Protein AF-K7RK56-F1 (afdb_monomer_lite)

Radius of gyration: 28.34 Å; chains: 1; bounding box: 51×66×80 Å

Organism: Acidipropionibacterium acidipropionici (strain ATCC 4875 / DSM 20272 / JCM 6432 / NBRC 12425 / NCIMB 8070 / 4) (NCBI:txid1171373)

Foldseek 3Di:
DPLVVLLPPDPVLVVCCVVVLAPSLLSSLLSQLLVVAPVVPDDPQLSVQLSVVSSVCRSVPNDSVNSNPCNLVSCCVRPVVRHQDPVSVVVVVVVLVVVLVVQWDWDWDDPVPPDIDIDTGHPPVVVVVLVVLLVVLLVVVVVVLVVQLVVLVVCVVVVVDDPVRSVVSVVVSVVVVPDDPVRSSVCSVVVVVVVVVVVVVVVVVVVVVVVPDDDDD

Sequence (217 aa):
MHQASQITADPDVRDAALAGTVSPGKAAAIGRVLRDLPRAEMTPEQNRAAADTLIGQAAGGATTRQIAGSTDKVLEQVAPNLAPTAEGRAAEAERQRRQAIRERHLTFTDTGTGSVRILGQVPQMEGDLLRSVVGACVERGRGDERRELEALKNQRATGDLSAGEYLAARTALQKREHRTTAQRQADSDDEHRGSLLTLDARRKLLKARSAKMPWST

pLDDT: mean 84.15, std 15.71, range [38.97, 96.69]

Secondary structure (DSSP, 8-state):
-TTHHHHTTSHHHHHHHHTTSS-HHHHHHHHHHHHHS-TTTS-HHHHHHHHHHHHHHHHTT--HHHHHT-HHHHHHHH-TTTSPPHHHHHHHHHHHHHHHHHH-EEEEEE-SSS-EEEEEE--HHHHHHHHHHHHHHHHHHHHHHHHHHHHHHHHHHHTSS-HHHHHHHHHHHHHHHT--HHHHHHHTTTHHHHHHHHHHHHHHHHHHHHTT-----

Structure (mmCIF, N/CA/C/O backbone):
data_AF-K7RK56-F1
#
_entry.id   AF-K7RK56-F1
#
loop_
_atom_site.group_PDB
_atom_site.id
_atom_site.type_symbol
_atom_site.label_atom_id
_atom_site.label_alt_id
_atom_site.label_comp_id
_atom_site.label_asym_id
_atom_site.label_entity_id
_atom_site.label_seq_id
_atom_site.pdbx_PDB_ins_code
_atom_site.Cartn_x
_atom_site.Cartn_y
_atom_site.Cartn_z
_atom_site.occupancy
_atom_site.B_iso_or_equiv
_atom_site.auth_seq_id
_atom_site.auth_comp_id
_atom_site.auth_asym_id
_atom_site.auth_atom_id
_atom_site.pdbx_PDB_model_num
ATOM 1 N N . MET A 1 1 ? 12.996 -10.669 17.471 1.00 41.62 1 MET A N 1
ATOM 2 C CA . MET A 1 1 ? 12.154 -11.278 18.528 1.00 41.62 1 MET A CA 1
ATOM 3 C C . MET A 1 1 ? 10.751 -10.658 18.682 1.00 41.62 1 MET A C 1
ATOM 5 O O . MET A 1 1 ? 9.988 -11.146 19.500 1.00 41.62 1 MET A O 1
ATOM 9 N N . HIS A 1 2 ? 10.337 -9.650 17.897 1.00 53.03 2 HIS A N 1
ATOM 10 C CA . HIS A 1 2 ? 9.037 -8.981 18.110 1.00 53.03 2 HIS A CA 1
ATOM 11 C C . HIS A 1 2 ? 7.800 -9.686 17.522 1.00 53.03 2 HIS A C 1
ATOM 13 O O . HIS A 1 2 ? 6.694 -9.352 17.922 1.00 53.03 2 HIS A O 1
ATOM 19 N N . GLN A 1 3 ? 7.943 -10.674 16.627 1.00 45.28 3 GLN A N 1
ATOM 20 C CA . GLN A 1 3 ? 6.775 -11.346 16.033 1.00 45.28 3 GLN A CA 1
ATOM 21 C C . GLN A 1 3 ? 6.146 -12.420 16.931 1.00 45.28 3 GLN A C 1
ATOM 23 O O . GLN A 1 3 ? 4.926 -12.503 16.997 1.00 45.28 3 GLN A O 1
ATOM 28 N N . ALA A 1 4 ? 6.944 -13.190 17.680 1.00 44.84 4 ALA A N 1
ATOM 29 C CA . ALA A 1 4 ? 6.413 -14.234 18.563 1.00 44.84 4 ALA A CA 1
ATOM 30 C C . ALA A 1 4 ? 5.534 -13.651 19.685 1.00 44.84 4 ALA A C 1
ATOM 32 O O . ALA A 1 4 ? 4.463 -14.178 19.953 1.00 44.84 4 ALA A O 1
ATOM 33 N N . SER A 1 5 ? 5.933 -12.508 20.261 1.00 51.94 5 SER A N 1
ATOM 34 C CA . SER A 1 5 ? 5.145 -11.784 21.273 1.00 51.94 5 SER A CA 1
ATOM 35 C C . SER A 1 5 ? 3.877 -11.122 20.714 1.00 51.94 5 SER A C 1
ATOM 37 O O . SER A 1 5 ? 2.974 -10.807 21.483 1.00 51.94 5 SER A O 1
ATOM 39 N N . GLN A 1 6 ? 3.799 -10.877 19.400 1.00 50.84 6 GLN A N 1
ATOM 40 C CA . GLN A 1 6 ? 2.619 -10.276 18.767 1.00 50.84 6 GLN A CA 1
ATOM 41 C C . GLN A 1 6 ? 1.521 -11.304 18.473 1.00 50.84 6 GLN A C 1
ATOM 43 O O . GLN A 1 6 ? 0.355 -10.921 18.430 1.00 50.84 6 GLN A O 1
ATOM 48 N N . ILE A 1 7 ? 1.894 -12.576 18.290 1.00 51.03 7 ILE A N 1
ATOM 49 C CA . ILE A 1 7 ? 0.987 -13.703 18.018 1.00 51.03 7 ILE A CA 1
ATOM 50 C C . ILE A 1 7 ? 0.346 -14.230 19.317 1.00 51.03 7 ILE A C 1
ATOM 52 O O . ILE A 1 7 ? -0.761 -14.752 19.285 1.00 51.03 7 ILE A O 1
ATOM 56 N N . THR A 1 8 ? 1.005 -14.074 20.470 1.00 56.09 8 THR A N 1
ATOM 57 C CA . THR A 1 8 ? 0.619 -14.718 21.742 1.00 56.09 8 THR A CA 1
ATOM 58 C C . THR A 1 8 ? -0.312 -13.917 22.656 1.00 56.09 8 THR A C 1
ATOM 60 O O . THR A 1 8 ? -0.626 -14.398 23.742 1.00 56.09 8 THR A O 1
ATOM 63 N N . ALA A 1 9 ? -0.758 -12.720 22.267 1.00 63.47 9 ALA A N 1
ATOM 64 C CA . ALA A 1 9 ? -1.559 -11.862 23.151 1.00 63.47 9 ALA A CA 1
ATOM 65 C C . ALA A 1 9 ? -3.026 -12.311 23.305 1.00 63.47 9 ALA A C 1
ATOM 67 O O . ALA A 1 9 ? -3.684 -11.893 24.255 1.00 63.47 9 ALA A O 1
ATOM 68 N N . ASP A 1 10 ? -3.531 -13.144 22.393 1.00 79.62 10 ASP A N 1
ATOM 69 C CA . ASP A 1 10 ? -4.917 -13.605 22.390 1.00 79.62 10 ASP A CA 1
ATOM 70 C C . ASP A 1 10 ? -4.962 -15.132 22.165 1.00 79.62 10 ASP A C 1
ATOM 72 O O . ASP A 1 10 ? -4.402 -15.598 21.162 1.00 79.62 10 ASP A O 1
ATOM 76 N N . PRO A 1 11 ? -5.525 -15.925 23.105 1.00 85.06 11 PRO A N 1
ATOM 77 C CA . PRO A 1 11 ? -5.521 -17.387 23.025 1.00 85.06 11 PRO A CA 1
ATOM 78 C C . PRO A 1 11 ? -6.130 -17.924 21.730 1.00 85.06 11 PRO A C 1
ATOM 80 O O . PRO A 1 11 ? -5.526 -18.793 21.106 1.00 85.06 11 PRO A O 1
ATOM 83 N N . ASP A 1 12 ? -7.239 -17.346 21.270 1.00 88.19 12 ASP A N 1
ATOM 84 C CA . ASP A 1 12 ? -7.968 -17.837 20.098 1.00 88.19 12 ASP A CA 1
ATOM 85 C C . ASP A 1 12 ? -7.165 -17.591 18.810 1.00 88.19 12 ASP A C 1
ATOM 87 O O . ASP A 1 12 ? -7.076 -18.443 17.922 1.00 88.19 12 ASP A O 1
ATOM 91 N N . VAL A 1 13 ? -6.474 -16.449 18.733 1.00 89.38 13 VAL A N 1
ATOM 92 C CA . VAL A 1 13 ? -5.590 -16.105 17.605 1.00 89.38 13 VAL A CA 1
ATOM 93 C C . VAL A 1 13 ? -4.350 -16.991 17.576 1.00 89.38 13 VAL A C 1
ATOM 95 O O . VAL A 1 13 ? -3.916 -17.421 16.502 1.00 89.38 13 VAL A O 1
ATOM 98 N N . ARG A 1 14 ? -3.767 -17.269 18.747 1.00 88.38 14 ARG A N 1
ATOM 99 C CA . ARG A 1 14 ? -2.633 -18.187 18.872 1.00 88.38 14 ARG A CA 1
ATOM 100 C C . ARG A 1 14 ? -3.034 -19.583 18.410 1.00 88.38 14 ARG A C 1
ATOM 102 O O . ARG A 1 14 ? -2.312 -20.179 17.614 1.00 88.38 14 ARG A O 1
ATOM 109 N N . ASP A 1 15 ? -4.169 -20.080 18.877 1.00 90.00 15 ASP A N 1
ATOM 110 C CA . ASP A 1 15 ? -4.623 -21.435 18.588 1.00 90.00 15 ASP A CA 1
ATOM 111 C C . ASP A 1 15 ? -4.986 -21.577 17.095 1.00 90.00 15 ASP A C 1
ATOM 113 O O . ASP A 1 15 ? -4.575 -22.543 16.451 1.00 90.00 15 ASP A O 1
ATOM 117 N N . ALA A 1 16 ? -5.604 -20.557 16.485 1.00 89.38 16 ALA A N 1
ATOM 118 C CA . ALA A 1 16 ? -5.844 -20.503 15.039 1.00 89.38 16 ALA A CA 1
ATOM 119 C C . ALA A 1 16 ? -4.550 -20.464 14.200 1.00 89.38 16 ALA A C 1
ATOM 121 O O . ALA A 1 16 ? -4.499 -21.030 13.103 1.00 89.38 16 ALA A O 1
ATOM 122 N N . ALA A 1 17 ? -3.495 -19.808 14.693 1.00 91.12 17 ALA A N 1
ATOM 123 C CA . ALA A 1 17 ? -2.189 -19.808 14.039 1.00 91.12 17 ALA A CA 1
ATOM 124 C C . ALA A 1 17 ? -1.488 -21.172 14.158 1.00 91.12 17 ALA A C 1
ATOM 126 O O . ALA A 1 17 ? -0.924 -21.658 13.178 1.00 91.12 17 ALA A O 1
ATOM 127 N N . LEU A 1 18 ? -1.551 -21.808 15.335 1.00 91.31 18 LEU A N 1
ATOM 128 C CA . LEU A 1 18 ? -0.997 -23.147 15.576 1.00 91.31 18 LEU A CA 1
ATOM 129 C C . LEU A 1 18 ? -1.712 -24.226 14.755 1.00 91.31 18 LEU A C 1
ATOM 131 O O . LEU A 1 18 ? -1.064 -25.145 14.262 1.00 91.31 18 LEU A O 1
ATOM 135 N N . ALA A 1 19 ? -3.022 -24.084 14.555 1.00 90.94 19 ALA A N 1
ATOM 136 C CA . ALA A 1 19 ? -3.816 -24.958 13.696 1.00 90.94 19 ALA A CA 1
ATOM 137 C C . ALA A 1 19 ? -3.555 -24.749 12.189 1.00 90.94 19 ALA A C 1
ATOM 139 O O . ALA A 1 19 ? -4.064 -25.506 11.366 1.00 90.94 19 ALA A O 1
ATOM 140 N N . GLY A 1 20 ? -2.788 -23.722 11.800 1.00 90.75 20 GLY A N 1
ATOM 141 C CA . GLY A 1 20 ? -2.518 -23.391 10.398 1.00 90.75 20 GLY A CA 1
ATOM 142 C C . GLY A 1 20 ? -3.675 -22.693 9.672 1.00 90.75 20 GLY A C 1
ATOM 143 O O . GLY A 1 20 ? -3.542 -22.364 8.494 1.00 90.75 20 GLY A O 1
ATOM 144 N N . THR A 1 21 ? -4.781 -22.407 10.364 1.00 91.25 21 THR A N 1
ATOM 145 C CA . THR A 1 21 ? -5.944 -21.679 9.829 1.00 91.25 21 THR A CA 1
ATOM 146 C C . THR A 1 21 ? -5.582 -20.243 9.443 1.00 91.25 21 THR A C 1
ATOM 148 O O . THR A 1 21 ? -6.109 -19.689 8.477 1.00 91.25 21 THR A O 1
ATOM 151 N N . VAL A 1 22 ? -4.657 -19.628 10.184 1.00 92.69 22 VAL A N 1
ATOM 152 C CA . VAL A 1 22 ? -4.194 -18.256 9.961 1.00 92.69 22 VAL A CA 1
ATOM 153 C C . VAL A 1 22 ? -2.671 -18.233 9.853 1.00 92.69 22 VAL A C 1
ATOM 155 O O . VAL A 1 22 ? -1.965 -18.773 10.698 1.00 92.69 22 VAL A O 1
ATOM 158 N N . SER A 1 23 ? -2.132 -17.572 8.823 1.00 92.44 23 SER A N 1
ATOM 159 C CA . SER A 1 23 ? -0.677 -17.450 8.677 1.00 92.44 23 SER A CA 1
ATOM 160 C C . SER A 1 23 ? -0.068 -16.555 9.771 1.00 92.44 23 SER A C 1
ATOM 162 O O . SER A 1 23 ? -0.726 -15.613 10.223 1.00 92.44 23 SER A O 1
ATOM 164 N N . PRO A 1 24 ? 1.212 -16.743 10.150 1.00 90.31 24 PRO A N 1
ATOM 165 C CA . PRO A 1 24 ? 1.845 -15.956 11.215 1.00 90.31 24 PRO A CA 1
ATOM 166 C C . PRO A 1 24 ? 1.757 -14.435 11.011 1.00 90.31 24 PRO A C 1
ATOM 168 O O . PRO A 1 24 ? 1.506 -13.683 11.952 1.00 90.31 24 PRO A O 1
ATOM 171 N N . GLY A 1 25 ? 1.902 -13.969 9.765 1.00 90.06 25 GLY A N 1
ATOM 172 C CA . GLY A 1 25 ? 1.782 -12.547 9.432 1.00 90.06 25 GLY A CA 1
ATOM 173 C C . GLY A 1 25 ? 0.365 -11.998 9.619 1.00 90.06 25 GLY A C 1
ATOM 174 O O . GLY A 1 25 ? 0.206 -10.859 10.055 1.00 90.06 25 GLY A O 1
ATOM 175 N N . LYS A 1 26 ? -0.666 -12.801 9.327 1.00 93.81 26 LYS A N 1
ATOM 176 C CA . LYS A 1 26 ? -2.063 -12.429 9.579 1.00 93.81 26 LYS A CA 1
ATOM 177 C C . LYS A 1 26 ? -2.364 -12.447 11.077 1.00 93.81 26 LYS A C 1
ATOM 179 O O . LYS A 1 26 ? -2.930 -11.479 11.568 1.00 93.81 26 LYS A O 1
ATOM 184 N N . ALA A 1 27 ? -1.903 -13.460 11.811 1.00 92.62 27 ALA A N 1
ATOM 185 C CA . ALA A 1 27 ? -2.067 -13.546 13.264 1.00 92.62 27 ALA A CA 1
ATOM 186 C C . ALA A 1 27 ? -1.456 -12.333 13.991 1.00 92.62 27 ALA A C 1
ATOM 188 O O . ALA A 1 27 ? -2.098 -11.735 14.852 1.00 92.62 27 ALA A O 1
ATOM 189 N N . ALA A 1 28 ? -0.262 -11.888 13.584 1.00 91.00 28 ALA A N 1
ATOM 190 C CA . ALA A 1 28 ? 0.353 -10.676 14.128 1.00 91.00 28 ALA A CA 1
ATOM 191 C C . ALA A 1 28 ? -0.466 -9.399 13.838 1.00 91.00 28 ALA A C 1
ATOM 193 O O . ALA A 1 28 ? -0.549 -8.513 14.692 1.00 91.00 28 ALA A O 1
ATOM 194 N N . ALA A 1 29 ? -1.090 -9.298 12.656 1.00 92.69 29 ALA A N 1
ATOM 195 C CA . ALA A 1 29 ? -1.976 -8.180 12.326 1.00 92.69 29 ALA A CA 1
ATOM 196 C C . ALA A 1 29 ? -3.275 -8.206 13.135 1.00 92.69 29 ALA A C 1
ATOM 198 O O . ALA A 1 29 ? -3.665 -7.162 13.653 1.00 92.69 29 ALA A O 1
ATOM 199 N N . ILE A 1 30 ? -3.889 -9.380 13.313 1.00 94.38 30 ILE A N 1
ATOM 200 C CA . ILE A 1 30 ? -5.051 -9.555 14.197 1.00 94.38 30 ILE A CA 1
ATOM 201 C C . ILE A 1 30 ? -4.690 -9.103 15.614 1.00 94.38 30 ILE A C 1
ATOM 203 O O . ILE A 1 30 ? -5.368 -8.253 16.181 1.00 94.38 30 ILE A O 1
ATOM 207 N N . GLY A 1 31 ? -3.575 -9.598 16.161 1.00 91.50 31 GLY A N 1
ATOM 208 C CA . GLY A 1 31 ? -3.116 -9.229 17.499 1.00 91.50 31 GLY A CA 1
ATOM 209 C C . GLY A 1 31 ? -2.868 -7.726 17.664 1.00 91.50 31 GLY A C 1
ATOM 210 O O . GLY A 1 31 ? -3.030 -7.199 18.760 1.00 91.50 31 GLY A O 1
ATOM 211 N N . ARG A 1 32 ? -2.492 -7.011 16.594 1.00 90.94 32 ARG A N 1
ATOM 212 C CA . ARG A 1 32 ? -2.394 -5.545 16.611 1.00 90.94 32 ARG A CA 1
ATOM 213 C C . ARG A 1 32 ? -3.764 -4.886 16.711 1.00 90.94 32 ARG A C 1
ATOM 215 O O . ARG A 1 32 ? -3.957 -4.110 17.635 1.00 90.94 32 ARG A O 1
ATOM 222 N N . VAL A 1 33 ? -4.698 -5.239 15.829 1.00 93.38 33 VAL A N 1
ATOM 223 C CA . VAL A 1 33 ? -6.067 -4.691 15.850 1.00 93.38 33 VAL A CA 1
ATOM 224 C C . VAL A 1 33 ? -6.710 -4.910 17.211 1.00 93.38 33 VAL A C 1
ATOM 226 O O . VAL A 1 33 ? -7.250 -3.989 17.805 1.00 93.38 33 VAL A O 1
ATOM 229 N N . LEU A 1 34 ? -6.573 -6.121 17.745 1.00 92.56 34 LEU A N 1
ATOM 230 C CA . LEU A 1 34 ? -7.108 -6.496 19.043 1.00 92.56 34 LEU A CA 1
ATOM 231 C C . LEU A 1 34 ? -6.578 -5.647 20.209 1.00 92.56 34 LEU A C 1
ATOM 233 O O . LEU A 1 34 ? -7.303 -5.483 21.186 1.00 92.56 34 LEU A O 1
ATOM 237 N N . ARG A 1 35 ? -5.349 -5.117 20.129 1.00 90.00 35 ARG A N 1
ATOM 238 C CA . ARG A 1 35 ? -4.796 -4.181 21.127 1.00 90.00 35 ARG A CA 1
ATOM 239 C C . ARG A 1 35 ? -5.307 -2.752 20.957 1.00 90.00 35 ARG A C 1
ATOM 241 O O . ARG A 1 35 ? -5.329 -2.022 21.940 1.00 90.00 35 ARG A O 1
ATOM 248 N N . ASP A 1 36 ? -5.691 -2.379 19.741 1.00 90.19 36 ASP A N 1
ATOM 249 C CA . ASP A 1 36 ? -6.198 -1.043 19.417 1.00 90.19 36 ASP A CA 1
ATOM 250 C C . ASP A 1 36 ? -7.705 -0.909 19.738 1.00 90.19 36 ASP A C 1
ATOM 252 O O . ASP A 1 36 ? -8.237 0.198 19.760 1.00 90.19 36 ASP A O 1
ATOM 256 N N . LEU A 1 37 ? -8.401 -2.023 20.011 1.00 92.25 37 LEU A N 1
ATOM 257 C CA . LEU A 1 37 ? -9.796 -2.020 20.459 1.00 92.25 37 LEU A CA 1
ATOM 258 C C . LEU A 1 37 ? -9.930 -1.501 21.907 1.00 92.25 37 LEU A C 1
ATOM 260 O O . LEU A 1 37 ? -9.085 -1.823 22.750 1.00 92.25 37 LEU A O 1
ATOM 264 N N . PRO A 1 38 ? -11.027 -0.795 22.249 1.00 92.88 38 PRO A N 1
ATOM 265 C CA . PRO A 1 38 ? -11.334 -0.344 23.608 1.00 92.88 38 PRO A CA 1
ATOM 266 C C . PRO A 1 38 ? -11.793 -1.515 24.500 1.00 92.88 38 PRO A C 1
ATOM 268 O O . PRO A 1 38 ? -12.913 -1.544 25.005 1.00 92.88 38 PRO A O 1
ATOM 271 N N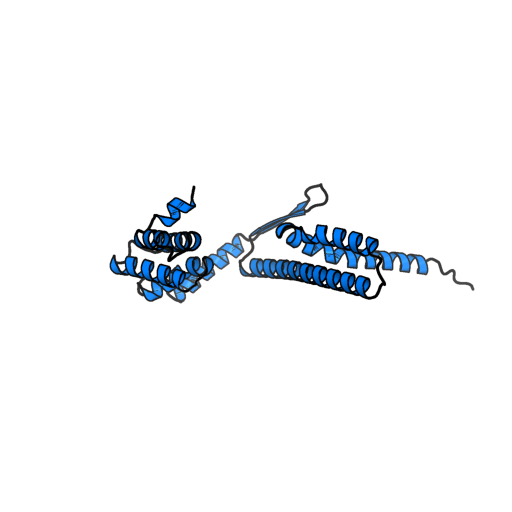 . ARG A 1 39 ? -10.918 -2.510 24.713 1.00 88.31 39 ARG A N 1
ATOM 272 C CA . ARG A 1 39 ? -11.232 -3.777 25.406 1.00 88.31 39 ARG A CA 1
ATOM 273 C C . ARG A 1 39 ? -11.829 -3.592 26.804 1.00 88.31 39 ARG A C 1
ATOM 275 O O . ARG A 1 39 ? -12.579 -4.454 27.246 1.00 88.31 39 ARG A O 1
ATOM 282 N N . ALA A 1 40 ? -11.481 -2.500 27.488 1.00 89.25 40 ALA A N 1
ATOM 283 C CA . ALA A 1 40 ? -11.985 -2.170 28.822 1.00 89.25 40 ALA A CA 1
ATOM 284 C C . ALA A 1 40 ? -13.462 -1.734 28.826 1.00 89.25 40 ALA A C 1
ATOM 286 O O . ALA A 1 40 ? -14.134 -1.874 29.842 1.00 89.25 40 ALA A O 1
ATOM 287 N N . GLU A 1 41 ? -13.962 -1.222 27.701 1.00 93.25 41 GLU A N 1
ATOM 288 C CA . GLU A 1 41 ? -15.350 -0.774 27.528 1.00 93.25 41 GLU A CA 1
ATOM 289 C C . GLU A 1 41 ? -16.221 -1.852 26.859 1.00 93.25 41 GLU A C 1
ATOM 291 O O . GLU A 1 41 ? -17.445 -1.735 26.811 1.00 93.25 41 GLU A O 1
ATOM 296 N N . MET A 1 42 ? -15.597 -2.922 26.357 1.00 94.88 42 MET A N 1
ATOM 297 C CA . MET A 1 42 ? -16.249 -4.058 25.712 1.00 94.88 42 MET A CA 1
ATOM 298 C C . MET A 1 42 ? -16.577 -5.166 26.718 1.00 94.88 42 MET A C 1
ATOM 300 O O . MET A 1 42 ? -15.785 -5.494 27.602 1.00 94.88 42 MET A O 1
ATOM 304 N N . THR A 1 43 ? -17.720 -5.824 26.528 1.00 95.38 43 THR A N 1
ATOM 305 C CA . THR A 1 43 ? -18.055 -7.048 27.275 1.00 95.38 43 THR A CA 1
ATOM 306 C C . THR A 1 43 ? -17.139 -8.220 26.875 1.00 95.38 43 THR A C 1
ATOM 308 O O . THR A 1 43 ? -16.584 -8.232 25.767 1.00 95.38 43 THR A O 1
ATOM 311 N N . PRO A 1 44 ? -16.973 -9.246 27.732 1.00 92.69 44 PRO A N 1
ATOM 312 C CA . PRO A 1 44 ? -16.210 -10.450 27.387 1.00 92.69 44 PRO A CA 1
ATOM 313 C C . PRO A 1 44 ? -16.690 -11.142 26.102 1.00 92.69 44 PRO A C 1
ATOM 315 O O . PRO A 1 44 ? -15.878 -11.681 25.351 1.00 92.69 44 PRO A O 1
ATOM 318 N N . GLU A 1 45 ? -17.995 -11.119 25.836 1.00 94.06 45 GLU A N 1
ATOM 319 C CA . GLU A 1 45 ? -18.621 -11.674 24.634 1.00 94.06 45 GLU A CA 1
ATOM 320 C C . GLU A 1 45 ? -18.238 -10.871 23.387 1.00 94.06 45 GLU A C 1
ATOM 322 O O . GLU A 1 45 ? -17.884 -11.454 22.365 1.00 94.06 45 GLU A O 1
ATOM 327 N N . GLN A 1 46 ? -18.233 -9.538 23.476 1.00 95.44 46 GLN A N 1
ATOM 328 C CA . GLN A 1 46 ? -17.812 -8.664 22.376 1.00 95.44 46 GLN A CA 1
ATOM 329 C C . GLN A 1 46 ? -16.322 -8.807 22.067 1.00 95.44 46 GLN A C 1
ATOM 331 O O . GLN A 1 46 ? -15.933 -8.797 20.900 1.00 95.44 46 GLN A O 1
ATOM 336 N N . ASN A 1 47 ? -15.488 -8.973 23.097 1.00 92.88 47 ASN A N 1
ATOM 337 C CA . ASN A 1 47 ? -14.055 -9.213 22.929 1.00 92.88 47 ASN A CA 1
ATOM 338 C C . ASN A 1 47 ? -13.786 -10.530 22.179 1.00 92.88 47 ASN A C 1
ATOM 340 O O . ASN A 1 47 ? -12.985 -10.539 21.244 1.00 92.88 47 ASN A O 1
ATOM 344 N N . ARG A 1 48 ? -14.496 -11.613 22.530 1.00 93.06 48 ARG A N 1
ATOM 345 C CA . ARG A 1 48 ? -14.429 -12.894 21.801 1.00 93.06 48 ARG A CA 1
ATOM 346 C C . ARG A 1 48 ? -14.946 -12.762 20.367 1.00 93.06 48 ARG A C 1
ATOM 348 O O . ARG A 1 48 ? -14.239 -13.112 19.428 1.00 93.06 48 ARG A O 1
ATOM 355 N N . ALA A 1 49 ? -16.111 -12.142 20.175 1.00 95.06 49 ALA A N 1
ATOM 356 C CA . ALA A 1 49 ? -16.682 -11.927 18.844 1.00 95.06 49 ALA A CA 1
ATOM 357 C C . ALA 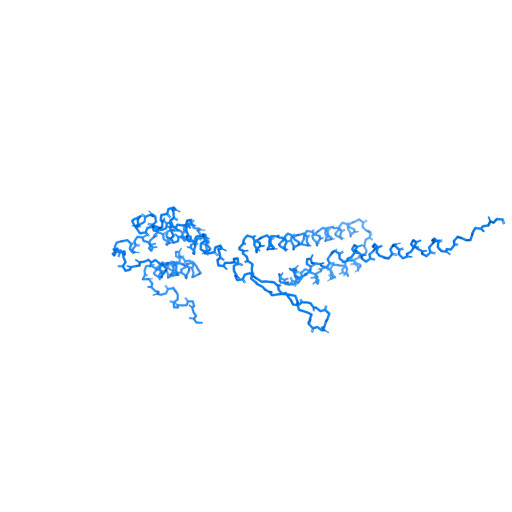A 1 49 ? -15.767 -11.093 17.924 1.00 95.06 49 ALA A C 1
ATOM 359 O O . ALA A 1 49 ? -15.721 -11.328 16.712 1.00 95.06 49 ALA A O 1
ATOM 360 N N . ALA A 1 50 ? -15.019 -10.131 18.476 1.00 95.31 50 ALA A N 1
ATOM 361 C CA . ALA A 1 50 ? -14.027 -9.361 17.730 1.00 95.31 50 ALA A CA 1
ATOM 362 C C . ALA A 1 50 ? -12.871 -10.242 17.229 1.00 95.31 50 ALA A C 1
ATOM 364 O O . ALA A 1 50 ? -12.488 -10.144 16.060 1.00 95.31 50 ALA A O 1
ATOM 365 N N . ALA A 1 51 ? -12.335 -11.113 18.093 1.00 94.38 51 ALA A N 1
ATOM 366 C CA . ALA A 1 51 ? -11.288 -12.065 17.728 1.00 94.38 51 ALA A CA 1
ATOM 367 C C . ALA A 1 51 ? -11.779 -13.041 16.648 1.00 94.38 51 ALA A C 1
ATOM 369 O O . ALA A 1 51 ? -11.136 -13.158 15.601 1.00 94.38 51 ALA A O 1
ATOM 370 N N . ASP A 1 52 ? -12.961 -13.633 16.833 1.00 95.44 52 ASP A N 1
ATOM 371 C CA . ASP A 1 52 ? -13.582 -14.547 15.867 1.00 95.44 52 ASP A CA 1
ATOM 372 C C . ASP A 1 52 ? -13.798 -13.885 14.502 1.00 95.44 52 ASP A C 1
ATOM 374 O O . ASP A 1 52 ? -13.470 -14.457 13.460 1.00 95.44 52 ASP A O 1
ATOM 378 N N . THR A 1 53 ? -14.287 -12.641 14.491 1.00 96.69 53 THR A N 1
ATOM 379 C CA . THR A 1 53 ? -14.497 -11.874 13.254 1.00 96.69 53 THR A CA 1
ATOM 380 C C . THR A 1 53 ? -13.183 -11.673 12.497 1.00 96.69 53 THR A C 1
ATOM 382 O O . THR A 1 53 ? -13.122 -11.866 11.281 1.00 96.69 53 THR A O 1
ATOM 385 N N . LEU A 1 54 ? -12.106 -11.318 13.200 1.00 95.81 54 LEU A N 1
ATOM 386 C CA . LEU A 1 54 ? -10.788 -11.096 12.604 1.00 95.81 54 LEU A CA 1
ATOM 387 C C . LEU A 1 54 ? -10.139 -12.396 12.104 1.00 95.81 54 LEU A C 1
ATOM 389 O O . LEU A 1 54 ? -9.538 -12.409 11.025 1.00 95.81 54 LEU A O 1
ATOM 393 N N . ILE A 1 55 ? -10.285 -13.493 12.851 1.00 95.56 55 ILE A N 1
ATOM 394 C CA . ILE A 1 55 ? -9.836 -14.830 12.439 1.00 95.56 55 ILE A CA 1
ATOM 395 C C . ILE A 1 55 ? -10.608 -15.275 11.191 1.00 95.56 55 ILE A C 1
ATOM 397 O O . ILE A 1 55 ? -9.994 -15.712 10.215 1.00 95.56 55 ILE A O 1
ATOM 401 N N . GLY A 1 56 ? -11.929 -15.082 11.172 1.00 96.06 56 GLY A N 1
ATOM 402 C CA . GLY A 1 56 ? -12.787 -15.374 10.025 1.00 96.06 56 GLY A CA 1
ATOM 403 C C . GLY A 1 56 ? -12.390 -14.585 8.776 1.00 96.06 56 GLY A C 1
ATOM 404 O O . GLY A 1 56 ? -12.248 -15.164 7.699 1.00 96.06 56 GLY A O 1
ATOM 405 N N . GLN A 1 57 ? -12.109 -13.283 8.909 1.00 95.69 57 GLN A N 1
ATOM 406 C CA . GLN A 1 57 ? -11.580 -12.462 7.810 1.00 95.69 57 GLN A CA 1
ATOM 407 C C . GLN A 1 57 ? -10.244 -13.008 7.287 1.00 95.69 57 GLN A C 1
ATOM 409 O O . GLN A 1 57 ? -10.033 -13.108 6.074 1.00 95.69 57 GLN A O 1
ATOM 414 N N . ALA A 1 58 ? -9.336 -13.378 8.190 1.00 95.00 58 ALA A N 1
ATOM 415 C CA . ALA A 1 58 ? -8.029 -13.905 7.828 1.00 95.00 58 ALA A CA 1
ATOM 416 C C . ALA A 1 58 ? -8.117 -15.246 7.084 1.00 95.00 58 ALA A C 1
ATOM 418 O O . ALA A 1 58 ? -7.433 -15.409 6.064 1.00 95.00 58 ALA A O 1
ATOM 419 N N . ALA A 1 59 ? -8.968 -16.160 7.558 1.00 94.50 59 ALA A N 1
ATOM 420 C CA . ALA A 1 59 ? -9.259 -17.441 6.919 1.00 94.50 59 ALA A CA 1
ATOM 421 C C . ALA A 1 59 ? -9.951 -17.252 5.556 1.00 94.50 59 ALA A C 1
ATOM 423 O O . ALA A 1 59 ? -9.594 -17.911 4.584 1.00 94.50 59 ALA A O 1
ATOM 424 N N . GLY A 1 60 ? -10.851 -16.270 5.448 1.00 93.62 60 GLY A N 1
ATOM 425 C CA . GLY A 1 60 ? -11.563 -15.898 4.219 1.00 93.62 60 GLY A CA 1
ATOM 426 C C . GLY A 1 60 ? -10.720 -15.184 3.155 1.00 93.62 60 GLY A C 1
ATOM 427 O O . GLY A 1 60 ? -11.261 -14.707 2.161 1.00 93.62 60 GLY A O 1
ATOM 428 N N . GLY A 1 61 ? -9.400 -15.086 3.339 1.00 93.62 61 GLY A N 1
ATOM 429 C CA . GLY A 1 61 ? -8.487 -14.549 2.328 1.00 93.62 61 GLY A CA 1
ATOM 430 C C . GLY A 1 61 ? -8.138 -13.068 2.479 1.00 93.62 61 GLY A C 1
ATOM 431 O O . GLY A 1 61 ? -7.371 -12.558 1.661 1.00 93.62 61 GLY A O 1
ATOM 432 N N . ALA A 1 62 ? -8.596 -12.385 3.535 1.00 94.88 62 ALA A N 1
ATOM 433 C CA . ALA A 1 62 ? -8.192 -11.003 3.782 1.00 94.88 62 ALA A CA 1
ATOM 434 C C . ALA A 1 62 ? -6.663 -10.887 3.898 1.00 94.88 62 ALA A C 1
ATOM 436 O O . ALA A 1 62 ? -5.984 -11.703 4.533 1.00 94.88 62 ALA A O 1
ATOM 437 N N . THR A 1 63 ? -6.111 -9.854 3.271 1.00 94.94 63 THR A N 1
ATOM 438 C CA . THR A 1 63 ? -4.690 -9.517 3.359 1.00 94.94 63 THR A CA 1
ATOM 439 C C . THR A 1 63 ? -4.360 -8.928 4.730 1.00 94.94 63 THR A C 1
ATOM 441 O O . THR A 1 63 ? -5.206 -8.324 5.387 1.00 94.94 63 THR A O 1
ATOM 444 N N . THR A 1 64 ? -3.094 -9.007 5.139 1.00 93.19 64 THR A N 1
ATOM 445 C CA . THR A 1 64 ? -2.593 -8.386 6.378 1.00 93.19 64 THR A CA 1
ATOM 446 C C . THR A 1 64 ? -2.949 -6.899 6.479 1.00 93.19 64 THR A C 1
ATOM 448 O O . THR A 1 64 ? -3.254 -6.409 7.561 1.00 93.19 64 THR A O 1
ATOM 451 N N . ARG A 1 65 ? -2.955 -6.178 5.347 1.00 91.31 65 ARG A N 1
ATOM 452 C CA . ARG A 1 65 ? -3.325 -4.757 5.285 1.00 91.31 65 ARG A CA 1
ATOM 453 C C . ARG A 1 65 ? -4.814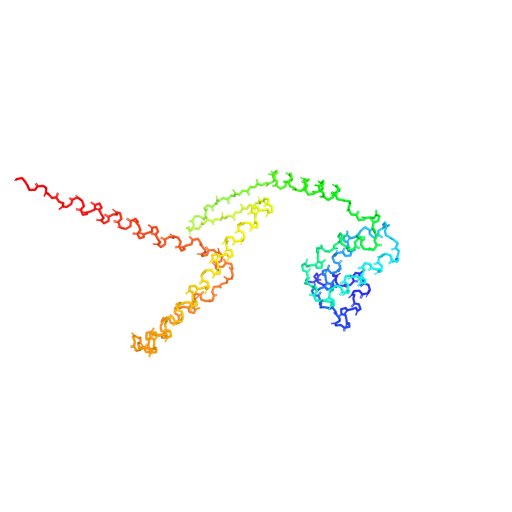 -4.528 5.530 1.00 91.31 65 ARG A C 1
ATOM 455 O O . ARG A 1 65 ? -5.164 -3.577 6.216 1.00 91.31 65 ARG A O 1
ATOM 462 N N . GLN A 1 66 ? -5.671 -5.381 4.970 1.00 94.06 66 GLN A N 1
ATOM 463 C CA . GLN A 1 66 ? -7.117 -5.306 5.189 1.00 94.06 66 GLN A CA 1
ATOM 464 C C . GLN A 1 66 ? -7.469 -5.609 6.645 1.00 94.06 66 GLN A C 1
ATOM 466 O O . GLN A 1 66 ? -8.279 -4.891 7.217 1.00 94.06 66 GLN A O 1
ATOM 471 N N . ILE A 1 67 ? -6.813 -6.607 7.247 1.00 95.75 67 ILE A N 1
ATOM 472 C CA . ILE A 1 67 ? -6.962 -6.924 8.674 1.00 95.75 67 ILE A CA 1
ATOM 473 C C . ILE A 1 67 ? -6.523 -5.726 9.518 1.00 95.75 67 ILE A C 1
ATOM 475 O O . ILE A 1 67 ? -7.290 -5.240 10.330 1.00 95.75 67 ILE A O 1
ATOM 479 N N . ALA A 1 68 ? -5.325 -5.182 9.288 1.00 92.25 68 ALA A N 1
ATOM 480 C CA . ALA A 1 68 ? -4.805 -4.067 10.084 1.00 92.25 68 ALA A CA 1
ATOM 481 C C . ALA A 1 68 ? -5.669 -2.788 10.036 1.00 92.25 68 ALA A C 1
ATOM 483 O O . ALA A 1 68 ? -5.526 -1.938 10.906 1.00 92.25 68 ALA A O 1
ATOM 484 N N . GLY A 1 69 ? -6.526 -2.634 9.021 1.00 91.88 69 GLY A N 1
ATOM 485 C CA . GLY A 1 69 ? -7.440 -1.500 8.872 1.00 91.88 69 GLY A CA 1
ATOM 486 C C . GLY A 1 69 ? -8.900 -1.813 9.210 1.00 91.88 69 GLY A C 1
ATOM 487 O O . GLY A 1 69 ? -9.770 -1.035 8.824 1.00 91.88 69 GLY A O 1
ATOM 488 N N . SER A 1 70 ? -9.204 -2.951 9.843 1.00 94.12 70 SER A N 1
ATOM 489 C CA . SER A 1 70 ? -10.589 -3.380 10.080 1.00 94.12 70 SER A CA 1
ATOM 490 C C . SER A 1 70 ? -11.171 -2.970 11.436 1.00 94.12 70 SER A C 1
ATOM 492 O O . SER A 1 70 ? -12.345 -3.250 11.658 1.00 94.12 70 SER A O 1
ATOM 494 N N . THR A 1 71 ? -10.419 -2.281 12.306 1.00 93.94 71 THR A N 1
ATOM 495 C CA . THR A 1 71 ? -10.828 -1.920 13.681 1.00 93.94 71 THR A CA 1
ATOM 496 C C . THR A 1 71 ? -12.241 -1.334 13.753 1.00 93.94 71 THR A C 1
ATOM 498 O O . THR A 1 71 ? -13.099 -1.904 14.423 1.00 93.94 71 THR A O 1
ATOM 501 N N . ASP A 1 72 ? -12.515 -0.263 13.003 1.00 93.06 72 ASP A N 1
ATOM 502 C CA . ASP A 1 72 ? -13.830 0.392 12.990 1.00 93.06 72 ASP A CA 1
ATOM 503 C C . ASP A 1 72 ? -14.939 -0.556 12.526 1.00 93.06 72 ASP A C 1
ATOM 505 O O . ASP A 1 72 ? -15.995 -0.611 13.141 1.00 93.06 72 ASP A O 1
ATOM 509 N N . LYS A 1 73 ? -14.691 -1.347 11.474 1.00 93.00 73 LYS A N 1
ATOM 510 C CA . LYS A 1 73 ? -15.675 -2.307 10.943 1.00 93.00 73 LYS A CA 1
ATOM 511 C C . LYS A 1 73 ? -15.981 -3.421 11.938 1.00 93.00 73 LYS A C 1
ATOM 513 O O . LYS A 1 73 ? -17.118 -3.868 12.033 1.00 93.00 73 LYS A O 1
ATOM 518 N N . VAL A 1 74 ? -14.964 -3.885 12.663 1.00 95.56 74 VAL A N 1
ATOM 519 C CA . VAL A 1 74 ? -15.140 -4.881 13.722 1.00 95.56 74 VAL A CA 1
ATOM 520 C C . VAL A 1 74 ? -15.983 -4.286 14.844 1.00 95.56 74 VAL A C 1
ATOM 522 O O . VAL A 1 74 ? -16.944 -4.926 15.256 1.00 95.56 74 VAL A O 1
ATOM 525 N N . LEU A 1 75 ? -15.700 -3.053 15.281 1.00 95.25 75 LEU A N 1
ATOM 526 C CA . LEU A 1 75 ? -16.520 -2.360 16.279 1.00 95.25 75 LEU A CA 1
ATOM 527 C C . LEU A 1 75 ? -17.959 -2.150 15.803 1.00 95.25 75 LEU A C 1
ATOM 529 O O . LEU A 1 75 ? -18.879 -2.467 16.546 1.00 95.25 75 LEU A O 1
ATOM 533 N N . GLU A 1 76 ? -18.172 -1.704 14.564 1.00 94.88 76 GLU A N 1
ATOM 534 C CA . GLU A 1 76 ? -19.510 -1.563 13.967 1.00 94.88 76 GLU A CA 1
ATOM 535 C C . GLU A 1 76 ? -20.305 -2.881 14.029 1.00 94.88 76 GLU A C 1
ATOM 537 O O . GLU A 1 76 ? -21.516 -2.858 14.242 1.00 94.88 76 GLU A O 1
ATOM 542 N N . GLN A 1 77 ? -19.633 -4.029 13.887 1.00 95.94 77 GLN A N 1
ATOM 543 C CA . GLN A 1 77 ? -20.264 -5.348 13.912 1.00 95.94 77 GLN A CA 1
ATOM 544 C C . GLN A 1 77 ? -20.513 -5.887 15.331 1.00 95.94 77 GLN A C 1
ATOM 546 O O . GLN A 1 77 ? -21.572 -6.460 15.583 1.00 95.94 77 GLN A O 1
ATOM 551 N N . VAL A 1 78 ? -19.543 -5.764 16.244 1.00 96.56 78 VAL A N 1
ATOM 552 C CA . VAL A 1 78 ? -19.580 -6.456 17.551 1.00 96.56 78 VAL A CA 1
ATOM 553 C C . VAL A 1 78 ? -19.947 -5.533 18.712 1.00 96.56 78 VAL A C 1
ATOM 555 O O . VAL A 1 78 ? -20.518 -5.978 19.704 1.00 96.56 78 VAL A O 1
ATOM 558 N N . ALA A 1 79 ? -19.644 -4.243 18.605 1.00 95.31 79 ALA A N 1
ATOM 559 C CA . ALA A 1 79 ? -19.878 -3.243 19.641 1.00 95.31 79 ALA A CA 1
ATOM 560 C C . ALA A 1 79 ? -20.302 -1.904 19.009 1.00 95.31 79 ALA A C 1
ATOM 562 O O . ALA A 1 79 ? -19.572 -0.916 19.107 1.00 95.31 79 ALA A O 1
ATOM 563 N N . PRO A 1 80 ? -21.476 -1.846 18.347 1.00 93.25 80 PRO A N 1
ATOM 564 C CA . PRO A 1 80 ? -21.888 -0.684 17.556 1.00 93.25 80 PRO A CA 1
ATOM 565 C C . PRO A 1 80 ? -22.023 0.599 18.385 1.00 93.25 80 PRO A C 1
ATOM 567 O O . PRO A 1 80 ? -21.869 1.694 17.858 1.00 93.25 80 PRO A O 1
ATOM 570 N N . ASN A 1 81 ? -22.269 0.478 19.691 1.00 93.31 81 ASN A N 1
ATOM 571 C CA . ASN A 1 81 ? -22.300 1.595 20.633 1.00 93.31 81 ASN A CA 1
ATOM 572 C C . ASN A 1 81 ? -20.913 2.206 20.911 1.00 93.31 81 ASN A C 1
ATOM 574 O O . ASN A 1 81 ? -20.845 3.346 21.357 1.00 93.31 81 ASN A O 1
ATOM 578 N N . LEU A 1 82 ? -19.832 1.459 20.665 1.00 93.25 82 LEU A N 1
ATOM 579 C CA . LEU A 1 82 ? -18.440 1.909 20.798 1.00 93.25 82 LEU A CA 1
ATOM 580 C C . LEU A 1 82 ? -17.808 2.256 19.443 1.00 93.25 82 LEU A C 1
ATOM 582 O O . LEU A 1 82 ? -16.684 2.754 19.388 1.00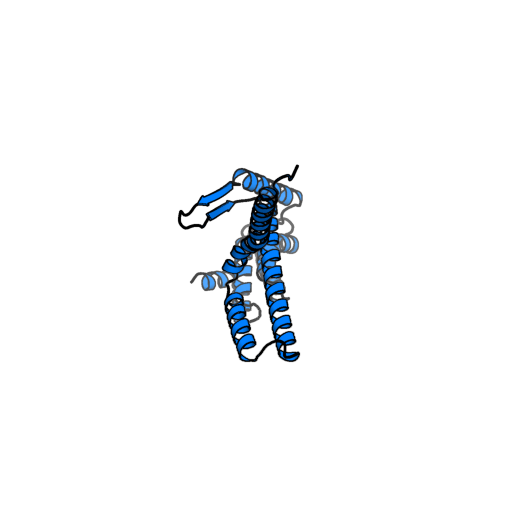 93.25 82 LEU A O 1
ATOM 586 N N . ALA A 1 83 ? -18.503 1.970 18.340 1.00 92.88 83 ALA A N 1
ATOM 587 C CA . ALA A 1 83 ? -18.015 2.272 17.008 1.00 92.88 83 ALA A CA 1
ATOM 588 C C . ALA A 1 83 ? -17.945 3.795 16.782 1.00 92.88 83 ALA A C 1
ATOM 590 O O . ALA A 1 83 ? -18.856 4.526 17.187 1.00 92.88 83 ALA A O 1
ATOM 591 N N . PRO A 1 84 ? -16.904 4.300 16.094 1.00 89.56 84 PRO A N 1
ATOM 592 C CA . PRO A 1 84 ? -16.822 5.713 15.756 1.00 89.56 84 PRO A CA 1
ATOM 593 C C . PRO A 1 84 ? -18.033 6.173 14.934 1.00 89.56 84 PRO A C 1
ATOM 595 O O . PRO A 1 84 ? -18.334 5.633 13.864 1.00 89.56 84 PRO A O 1
ATOM 598 N N . THR A 1 85 ? -18.706 7.230 15.392 1.00 92.81 85 THR A N 1
ATOM 599 C CA . THR A 1 85 ? -19.784 7.858 14.617 1.00 92.81 85 THR A CA 1
ATOM 600 C C . THR A 1 85 ? -19.235 8.458 13.319 1.00 92.81 85 THR A C 1
ATOM 602 O O . THR A 1 85 ? -18.040 8.743 13.196 1.00 92.81 85 THR A O 1
ATOM 605 N N . ALA A 1 86 ? -20.096 8.673 12.320 1.00 89.00 86 ALA A N 1
ATOM 606 C CA . ALA A 1 86 ? -19.688 9.328 11.072 1.00 89.00 86 ALA A CA 1
ATOM 607 C C . ALA A 1 86 ? -19.076 10.720 11.329 1.00 89.00 86 ALA A C 1
ATOM 609 O O . ALA A 1 86 ? -18.035 11.055 10.767 1.00 89.00 86 ALA A O 1
ATOM 610 N N . GLU A 1 87 ? -19.672 11.490 12.242 1.00 91.38 87 GLU A N 1
ATOM 611 C CA . GLU A 1 87 ? -19.152 12.789 12.679 1.00 91.38 87 GLU A CA 1
ATOM 612 C C . GLU A 1 87 ? -17.814 12.659 13.415 1.00 91.38 87 GLU A C 1
ATOM 614 O O . GLU A 1 87 ? -16.890 13.426 13.150 1.00 91.38 87 GLU A O 1
ATOM 619 N N . GLY A 1 88 ? -17.668 11.655 14.288 1.00 91.25 88 GLY A N 1
ATOM 620 C CA . GLY A 1 88 ? -16.415 11.371 14.989 1.00 91.25 88 GLY A CA 1
ATOM 621 C C . GLY A 1 88 ? -15.274 11.032 14.028 1.00 91.25 88 GLY A C 1
ATOM 622 O O . GLY A 1 88 ? -14.175 11.573 14.164 1.00 91.25 88 GLY A O 1
ATOM 623 N N . ARG A 1 89 ? -15.551 10.213 13.004 1.00 88.06 89 ARG A N 1
ATOM 624 C CA . ARG A 1 89 ? -14.597 9.892 11.929 1.00 88.06 89 ARG A CA 1
ATOM 625 C C . ARG A 1 89 ? -14.201 11.129 11.136 1.00 88.06 89 ARG A C 1
ATOM 627 O O . ARG A 1 89 ? -13.015 11.345 10.905 1.00 88.06 89 ARG A O 1
ATOM 634 N N . ALA A 1 90 ? -15.171 11.959 10.753 1.00 88.94 90 ALA A N 1
ATOM 635 C CA . ALA A 1 90 ? -14.901 13.203 10.039 1.00 88.94 90 ALA A CA 1
ATOM 636 C C . ALA A 1 90 ? -14.055 14.173 10.883 1.00 88.94 90 ALA A C 1
ATOM 638 O O . ALA A 1 90 ? -13.103 14.766 10.376 1.00 88.94 90 ALA A O 1
ATOM 639 N N . ALA A 1 91 ? -14.352 14.291 12.179 1.00 92.31 91 ALA A N 1
ATOM 640 C CA . ALA A 1 91 ? -13.603 15.136 13.098 1.00 92.31 91 ALA A CA 1
ATOM 641 C C . ALA A 1 91 ? -12.161 14.645 13.291 1.00 92.31 91 ALA A C 1
ATOM 643 O O . ALA A 1 91 ? -11.238 15.458 13.260 1.00 92.31 91 ALA A O 1
ATOM 644 N N . GLU A 1 92 ? -11.943 13.339 13.464 1.00 90.56 92 GLU A N 1
ATOM 645 C CA . GLU A 1 92 ? -10.594 12.775 13.559 1.00 90.56 92 GLU A CA 1
ATOM 646 C C . GLU A 1 92 ? -9.820 12.929 12.245 1.00 90.56 92 GLU A C 1
ATOM 648 O O . GLU A 1 92 ? -8.680 13.389 12.263 1.00 90.56 92 GLU A O 1
ATOM 653 N N . ALA A 1 93 ? -10.449 12.658 11.099 1.00 89.12 93 ALA A N 1
ATOM 654 C CA . ALA A 1 93 ? -9.833 12.869 9.792 1.00 89.12 93 ALA A CA 1
ATOM 655 C C . ALA A 1 93 ? -9.417 14.336 9.585 1.00 89.12 93 ALA A C 1
ATOM 657 O O . ALA A 1 93 ? -8.322 14.613 9.094 1.00 89.12 93 ALA A O 1
ATOM 658 N N . GLU A 1 94 ? -10.246 15.292 10.009 1.00 92.19 94 GLU A N 1
ATOM 659 C CA . GLU A 1 94 ? -9.921 16.718 9.940 1.00 92.19 94 GLU A CA 1
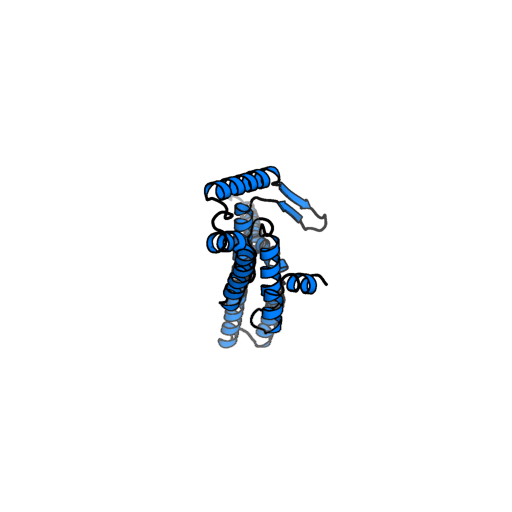ATOM 660 C C . GLU A 1 94 ? -8.790 17.103 10.909 1.00 92.19 94 GLU A C 1
ATOM 662 O O . GLU A 1 94 ? -7.903 17.878 10.543 1.00 92.19 94 GLU A O 1
ATOM 667 N N . ARG A 1 95 ? -8.756 16.540 12.127 1.00 93.94 95 ARG A N 1
ATOM 668 C CA . ARG A 1 95 ? -7.628 16.729 13.061 1.00 93.94 95 ARG A CA 1
ATOM 669 C C . ARG A 1 95 ? -6.322 16.223 12.458 1.00 93.94 95 ARG A C 1
ATOM 671 O O . ARG A 1 95 ? -5.342 16.969 12.428 1.00 93.94 95 ARG A O 1
ATOM 678 N N . GLN A 1 96 ? -6.324 15.003 11.926 1.00 91.56 96 GLN A N 1
ATOM 679 C CA . GLN A 1 96 ? -5.167 14.402 11.262 1.00 91.56 96 GLN A CA 1
ATOM 680 C C . GLN A 1 96 ? -4.726 15.232 10.055 1.00 91.56 96 GLN A C 1
ATOM 682 O O . GLN A 1 96 ? -3.538 15.510 9.895 1.00 91.56 96 GLN A O 1
ATOM 687 N N . ARG A 1 97 ? -5.677 15.708 9.241 1.00 89.94 97 ARG A N 1
ATOM 688 C CA . ARG A 1 97 ? -5.398 16.602 8.112 1.00 89.94 97 ARG A CA 1
ATOM 689 C C . ARG A 1 97 ? -4.723 17.890 8.576 1.00 89.94 97 ARG A C 1
ATOM 691 O O . ARG A 1 97 ? -3.698 18.271 8.015 1.00 89.94 97 ARG A O 1
ATOM 698 N N . ARG A 1 98 ? -5.259 18.563 9.600 1.00 94.00 98 ARG A N 1
ATOM 699 C CA . ARG A 1 98 ? -4.661 19.792 10.150 1.00 94.00 98 ARG A CA 1
ATOM 700 C C . ARG A 1 98 ? -3.254 19.548 10.671 1.00 94.00 98 ARG A C 1
ATOM 702 O O . ARG A 1 98 ? -2.381 20.378 10.424 1.00 94.00 98 ARG A O 1
ATOM 709 N N . GLN A 1 99 ? -3.032 18.429 11.354 1.00 95.12 99 GLN A N 1
ATOM 710 C CA . GLN A 1 99 ? -1.710 18.068 11.854 1.00 95.12 99 GLN A CA 1
ATOM 711 C C . GLN A 1 99 ? -0.727 17.835 10.707 1.00 95.12 99 GLN A C 1
ATOM 713 O O . GLN A 1 99 ? 0.324 18.469 10.667 1.00 95.12 99 GLN A O 1
ATOM 718 N N . ALA A 1 100 ? -1.111 17.024 9.720 1.00 94.62 100 ALA A N 1
ATOM 719 C CA . ALA A 1 100 ? -0.291 16.756 8.545 1.00 94.62 100 ALA A CA 1
ATOM 720 C C . ALA A 1 100 ? 0.050 18.040 7.778 1.00 94.62 100 ALA A C 1
ATOM 722 O O . ALA A 1 100 ? 1.173 18.203 7.313 1.00 94.62 100 ALA A O 1
ATOM 723 N N . ILE A 1 101 ? -0.895 18.982 7.686 1.00 94.50 101 ILE A N 1
ATOM 724 C CA . ILE A 1 101 ? -0.647 20.306 7.113 1.00 94.50 101 ILE A CA 1
ATOM 725 C C . ILE A 1 101 ? 0.377 21.071 7.959 1.00 94.50 101 ILE A C 1
ATOM 727 O O . ILE A 1 101 ? 1.300 21.640 7.389 1.00 94.50 101 ILE A O 1
ATOM 731 N N . ARG A 1 102 ? 0.249 21.110 9.288 1.00 95.88 102 ARG A N 1
ATOM 732 C CA . ARG A 1 102 ? 1.176 21.854 10.162 1.00 95.88 102 ARG A CA 1
ATOM 733 C C . ARG A 1 102 ? 2.604 21.312 10.122 1.00 95.88 102 ARG A C 1
ATOM 735 O O . ARG A 1 102 ? 3.537 22.102 10.104 1.00 95.88 102 ARG A O 1
ATOM 742 N N . GLU A 1 103 ? 2.763 19.996 10.087 1.00 95.69 103 GLU A N 1
ATOM 743 C CA . GLU A 1 103 ? 4.070 19.325 10.124 1.00 95.69 103 GLU A CA 1
ATOM 744 C C . GLU A 1 103 ? 4.735 19.194 8.747 1.00 95.69 103 GLU A C 1
ATOM 746 O O . GLU A 1 103 ? 5.882 18.743 8.647 1.00 95.69 103 GLU A O 1
ATOM 751 N N . ARG A 1 104 ? 4.025 19.564 7.672 1.00 96.06 104 ARG A N 1
ATOM 752 C CA . ARG A 1 104 ? 4.513 19.348 6.311 1.00 96.06 104 ARG A CA 1
ATOM 753 C C . ARG A 1 104 ? 5.824 20.087 6.060 1.00 96.06 104 ARG A C 1
ATOM 755 O O . ARG A 1 104 ? 5.934 21.289 6.296 1.00 96.06 104 ARG A O 1
ATOM 762 N N . HIS A 1 105 ? 6.790 19.377 5.504 1.00 96.00 105 HIS A N 1
ATOM 763 C CA . HIS A 1 105 ? 8.055 19.935 5.050 1.00 96.00 105 HIS A CA 1
ATOM 764 C C . HIS A 1 105 ? 8.674 19.009 4.005 1.00 96.00 105 HIS A C 1
ATOM 766 O O . HIS A 1 105 ? 8.471 17.796 4.036 1.00 96.00 105 HIS A O 1
ATOM 772 N N . LEU A 1 106 ? 9.444 19.580 3.085 1.00 95.62 106 LEU A N 1
ATOM 773 C CA . LEU A 1 106 ? 10.213 18.830 2.103 1.00 95.62 106 LEU A CA 1
ATOM 774 C C . LEU A 1 106 ? 11.537 19.551 1.874 1.00 95.62 106 LEU A C 1
ATOM 776 O O . LEU A 1 106 ? 11.550 20.722 1.497 1.00 95.62 106 LEU A O 1
ATOM 780 N N . THR A 1 107 ? 12.635 18.846 2.112 1.00 95.75 107 THR A N 1
ATOM 781 C CA . THR A 1 107 ? 13.991 19.383 2.047 1.00 95.75 107 THR A CA 1
ATOM 782 C C . THR A 1 107 ? 14.786 18.647 0.981 1.00 95.75 107 THR A C 1
ATOM 784 O O . THR A 1 107 ? 14.749 17.417 0.897 1.00 95.75 107 THR A O 1
ATOM 787 N N . PHE A 1 108 ? 15.541 19.421 0.205 1.00 96.19 108 PHE A N 1
ATOM 788 C CA . PHE A 1 108 ? 16.512 18.944 -0.771 1.00 96.19 108 PHE A CA 1
ATOM 789 C C . PHE A 1 108 ? 17.894 19.377 -0.295 1.00 96.19 108 PHE A C 1
ATOM 791 O O . PHE A 1 108 ? 18.126 20.561 -0.053 1.00 96.19 108 PHE A O 1
ATOM 798 N N . THR A 1 109 ? 18.797 18.422 -0.104 1.00 96.69 109 THR A N 1
ATOM 799 C CA . THR A 1 109 ? 20.148 18.692 0.394 1.00 96.69 109 THR A CA 1
ATOM 800 C C . THR A 1 109 ? 21.172 18.063 -0.530 1.00 96.69 109 THR A C 1
ATOM 802 O O . THR A 1 109 ? 21.197 16.841 -0.685 1.00 96.69 109 THR A O 1
ATOM 805 N N . ASP A 1 110 ? 22.037 18.889 -1.112 1.00 95.12 110 ASP A N 1
ATOM 806 C CA . ASP A 1 110 ? 23.188 18.409 -1.868 1.00 95.12 110 ASP A CA 1
ATOM 807 C C . ASP A 1 110 ? 24.113 17.601 -0.953 1.00 95.12 110 ASP A C 1
ATOM 809 O O . ASP A 1 110 ? 24.449 18.018 0.156 1.00 95.12 110 ASP A O 1
ATOM 813 N N . THR A 1 111 ? 24.545 16.431 -1.413 1.00 94.44 111 THR A N 1
ATOM 814 C CA . THR A 1 111 ? 25.455 15.564 -0.645 1.00 94.44 111 THR A CA 1
ATOM 815 C C . THR A 1 111 ? 26.929 15.884 -0.889 1.00 94.44 111 THR A C 1
ATOM 817 O O . THR A 1 111 ? 27.801 15.276 -0.272 1.00 94.44 111 THR A O 1
ATOM 820 N N . GLY A 1 112 ? 27.225 16.791 -1.826 1.00 92.56 112 GLY A N 1
ATOM 821 C CA . GLY A 1 112 ? 28.584 17.094 -2.279 1.00 92.56 112 GLY A CA 1
ATOM 822 C C . GLY A 1 112 ? 29.207 16.026 -3.190 1.00 92.56 112 GLY A C 1
ATOM 823 O O . GLY A 1 112 ? 30.300 16.239 -3.702 1.00 92.56 112 GLY A O 1
ATOM 824 N N . THR A 1 113 ? 28.523 14.903 -3.445 1.00 93.31 113 THR A N 1
ATOM 825 C CA . THR A 1 113 ? 29.018 13.790 -4.282 1.00 93.31 113 THR A CA 1
ATOM 826 C C . THR A 1 113 ? 28.176 13.572 -5.540 1.00 93.31 113 THR A C 1
ATOM 828 O O . THR A 1 113 ? 28.064 12.460 -6.051 1.00 93.31 113 THR A O 1
ATOM 831 N N . GLY A 1 114 ? 27.557 14.642 -6.050 1.00 87.25 114 GLY A N 1
ATOM 832 C CA . GLY A 1 114 ? 26.718 14.581 -7.251 1.00 87.25 114 GLY A CA 1
ATOM 833 C C . GLY A 1 114 ? 25.361 13.904 -7.035 1.00 87.25 114 GLY A C 1
ATOM 834 O O . GLY A 1 114 ? 24.738 13.479 -8.003 1.00 87.25 114 GLY A O 1
ATOM 835 N N . SER A 1 115 ? 24.896 13.805 -5.787 1.00 87.94 115 SER A N 1
ATOM 836 C CA . SER A 1 115 ? 23.548 13.340 -5.447 1.00 87.94 115 SER A CA 1
ATOM 837 C C . SER A 1 115 ? 22.820 14.350 -4.558 1.00 87.94 115 SER A C 1
ATOM 839 O O . SER A 1 115 ? 23.439 15.179 -3.890 1.00 87.94 115 SER A O 1
ATOM 841 N N . VAL A 1 116 ? 21.491 14.271 -4.550 1.00 92.12 116 VAL A N 1
ATOM 842 C CA . VAL A 1 116 ? 20.624 15.075 -3.685 1.00 92.12 116 VAL A CA 1
ATOM 843 C C . VAL A 1 116 ? 19.903 14.135 -2.731 1.00 92.12 116 VAL A C 1
ATOM 845 O O . VAL A 1 116 ? 19.331 13.127 -3.145 1.00 92.12 116 VAL A O 1
ATOM 848 N N . ARG A 1 117 ? 19.920 14.463 -1.441 1.00 93.62 117 ARG A N 1
ATOM 849 C CA . ARG A 1 117 ? 19.080 13.816 -0.436 1.00 93.62 117 ARG A CA 1
ATOM 850 C C . ARG A 1 117 ? 17.737 14.532 -0.377 1.00 93.62 117 ARG A C 1
ATOM 852 O O . ARG A 1 117 ? 17.699 15.741 -0.163 1.00 93.62 117 ARG A O 1
ATOM 859 N N . ILE A 1 118 ? 16.659 13.767 -0.512 1.00 93.31 118 ILE A N 1
ATOM 860 C CA . ILE A 1 118 ? 15.281 14.241 -0.356 1.00 93.31 118 ILE A CA 1
ATOM 861 C C . ILE A 1 118 ? 14.735 13.672 0.956 1.00 93.31 118 ILE A C 1
ATOM 863 O O . ILE A 1 118 ? 14.782 12.460 1.169 1.00 93.31 118 ILE A O 1
ATOM 867 N N . LEU A 1 119 ? 14.242 14.536 1.843 1.00 94.44 119 LEU A N 1
ATOM 868 C CA . LEU A 1 119 ? 13.631 14.147 3.118 1.00 94.44 119 LEU A CA 1
ATOM 869 C C . LEU A 1 119 ? 12.421 15.035 3.400 1.00 94.44 119 LEU A C 1
ATOM 871 O O . LEU A 1 119 ? 12.478 16.241 3.171 1.00 94.44 119 LEU A O 1
ATOM 875 N N . GLY A 1 120 ? 11.340 14.462 3.921 1.00 93.69 120 GLY A N 1
ATOM 876 C CA . GLY A 1 120 ? 10.188 15.260 4.303 1.00 93.69 120 GLY A CA 1
ATOM 877 C C . GLY A 1 120 ? 9.003 14.460 4.812 1.00 93.69 120 GLY A C 1
ATOM 878 O O . GLY A 1 120 ? 8.993 13.229 4.790 1.00 93.69 120 GLY A O 1
ATOM 879 N N . GLN A 1 121 ? 7.987 15.209 5.220 1.00 95.12 121 GLN A N 1
ATOM 880 C CA . GLN A 1 121 ? 6.658 14.729 5.557 1.00 95.12 121 GLN A CA 1
ATOM 881 C C . GLN A 1 121 ? 5.650 15.561 4.769 1.00 95.12 121 GLN A C 1
ATOM 883 O O . GLN A 1 121 ? 5.703 16.790 4.767 1.00 95.12 121 GLN A O 1
ATOM 888 N N . VAL A 1 122 ? 4.725 14.893 4.091 1.00 94.00 122 VAL A N 1
ATOM 889 C CA . VAL A 1 122 ? 3.650 15.533 3.326 1.00 94.00 122 VAL A CA 1
ATOM 890 C C . VAL A 1 122 ? 2.311 14.938 3.748 1.00 94.00 122 VAL A C 1
ATOM 892 O O . VAL A 1 122 ? 2.296 13.821 4.279 1.00 94.00 122 VAL A O 1
ATOM 895 N N . PRO A 1 123 ? 1.184 15.641 3.539 1.00 94.00 123 PRO A N 1
ATOM 896 C CA . PRO A 1 123 ? -0.109 15.030 3.780 1.00 94.00 123 PRO A CA 1
ATOM 897 C C . PRO A 1 123 ? -0.315 13.804 2.877 1.00 94.00 123 PRO A C 1
ATOM 899 O O . PRO A 1 123 ? 0.305 13.650 1.821 1.00 94.00 123 PRO A O 1
ATOM 902 N N . GLN A 1 124 ? -1.160 12.885 3.350 1.00 90.19 124 GLN A N 1
ATOM 903 C CA . GLN A 1 124 ? -1.295 11.541 2.783 1.00 90.19 124 GLN A CA 1
ATOM 904 C C . GLN A 1 124 ? -1.630 11.561 1.284 1.00 90.19 124 GLN A C 1
ATOM 906 O O . GLN A 1 124 ? -1.064 10.780 0.527 1.00 90.19 124 GLN A O 1
ATOM 911 N N . MET A 1 125 ? -2.499 12.480 0.849 1.00 89.31 125 MET A N 1
ATOM 912 C CA . MET A 1 125 ? -2.925 12.593 -0.549 1.00 89.31 125 MET A CA 1
ATOM 913 C C . MET A 1 125 ? -1.753 12.932 -1.479 1.00 89.31 125 MET A C 1
ATOM 915 O O . MET A 1 125 ? -1.568 12.286 -2.508 1.00 89.31 125 MET A O 1
ATOM 919 N N . GLU A 1 126 ? -0.930 13.911 -1.106 1.00 91.69 126 GLU A N 1
ATOM 920 C CA . GLU A 1 126 ? 0.267 14.297 -1.849 1.00 91.69 126 GLU A CA 1
ATOM 921 C C . GLU A 1 126 ? 1.313 13.175 -1.828 1.00 91.69 126 GLU A C 1
ATOM 923 O O . GLU A 1 126 ? 1.941 12.891 -2.848 1.00 91.69 126 GLU A O 1
ATOM 928 N N . GLY A 1 127 ? 1.469 12.488 -0.692 1.00 92.88 127 GLY A N 1
ATOM 929 C CA . GLY A 1 127 ? 2.351 11.326 -0.573 1.00 92.88 127 GLY A CA 1
ATOM 930 C C . GLY A 1 127 ? 1.931 10.157 -1.470 1.00 92.88 127 GLY A C 1
ATOM 931 O O . GLY A 1 127 ? 2.780 9.521 -2.099 1.00 92.88 127 GLY A O 1
ATOM 932 N N . ASP A 1 128 ? 0.630 9.889 -1.571 1.00 92.25 128 ASP A N 1
ATOM 933 C CA . ASP A 1 128 ? 0.082 8.852 -2.445 1.00 92.25 128 ASP A CA 1
ATOM 934 C C . ASP A 1 128 ? 0.218 9.227 -3.924 1.00 92.25 128 ASP A C 1
ATOM 936 O O . ASP A 1 128 ? 0.571 8.368 -4.736 1.00 92.25 128 ASP A O 1
ATOM 940 N N . LEU A 1 129 ? 0.050 10.508 -4.273 1.00 92.88 129 LEU A N 1
ATOM 941 C CA . LEU A 1 129 ? 0.334 11.008 -5.619 1.00 92.88 129 LEU A CA 1
ATOM 942 C C . LEU A 1 129 ? 1.807 10.791 -5.993 1.00 92.88 129 LEU A C 1
ATOM 944 O O . LEU A 1 129 ? 2.091 10.209 -7.040 1.00 92.88 129 LEU A O 1
ATOM 948 N N . LEU A 1 130 ? 2.744 11.194 -5.127 1.00 90.50 130 LEU A N 1
ATOM 949 C CA . LEU A 1 130 ? 4.180 10.985 -5.347 1.00 90.50 130 LEU A CA 1
ATOM 950 C C . LEU A 1 130 ? 4.508 9.498 -5.516 1.00 90.50 130 LEU A C 1
ATOM 952 O O . LEU A 1 130 ? 5.202 9.111 -6.457 1.00 90.50 130 LEU A O 1
ATOM 956 N N . ARG A 1 131 ? 3.954 8.643 -4.650 1.00 90.25 131 ARG A N 1
ATOM 957 C CA . ARG A 1 131 ? 4.122 7.187 -4.738 1.00 90.25 131 ARG A CA 1
ATOM 958 C C . ARG A 1 131 ? 3.580 6.628 -6.053 1.00 90.25 131 ARG A C 1
ATOM 960 O O . ARG A 1 131 ? 4.213 5.749 -6.634 1.00 90.25 131 ARG A O 1
ATOM 967 N N . SER A 1 132 ? 2.433 7.125 -6.514 1.00 91.12 132 SER A N 1
ATOM 968 C CA . SER A 1 132 ? 1.818 6.714 -7.776 1.00 91.12 132 SER A CA 1
ATOM 969 C C . SER A 1 132 ? 2.680 7.101 -8.975 1.00 91.12 132 SER A C 1
ATOM 971 O O . SER A 1 132 ? 2.904 6.269 -9.849 1.00 91.12 132 SER A O 1
ATOM 973 N N . VAL A 1 133 ? 3.195 8.334 -9.012 1.00 90.12 133 VAL A N 1
ATOM 974 C CA . VAL A 1 133 ? 4.065 8.813 -10.099 1.00 90.12 133 VAL A CA 1
ATOM 975 C C . VAL A 1 133 ? 5.355 7.994 -10.159 1.00 90.12 133 VAL A C 1
ATOM 977 O O . VAL A 1 133 ? 5.676 7.439 -11.207 1.00 90.12 133 VAL A O 1
ATOM 980 N N . VAL A 1 134 ? 6.044 7.830 -9.025 1.00 88.50 134 VAL A N 1
ATOM 981 C CA . VAL A 1 134 ? 7.260 7.003 -8.940 1.00 88.50 134 VAL A CA 1
ATOM 982 C C . VAL A 1 134 ? 6.965 5.561 -9.366 1.00 88.50 134 VAL A C 1
ATOM 984 O O . VAL A 1 134 ? 7.702 4.978 -10.159 1.00 88.50 134 VAL A O 1
ATOM 987 N N . GLY A 1 135 ? 5.858 4.985 -8.888 1.00 89.25 135 GLY A N 1
ATOM 988 C CA . GLY A 1 135 ? 5.420 3.645 -9.279 1.00 89.25 135 GLY A CA 1
ATOM 989 C C . GLY A 1 135 ? 5.182 3.509 -10.785 1.00 89.25 135 GLY A C 1
ATOM 990 O O . GLY A 1 135 ? 5.649 2.546 -11.392 1.00 89.25 135 GLY A O 1
ATOM 991 N N . ALA A 1 136 ? 4.521 4.487 -11.405 1.00 87.81 136 ALA A N 1
ATOM 992 C CA . ALA A 1 136 ? 4.268 4.501 -12.843 1.00 87.81 136 ALA A CA 1
ATOM 993 C C . ALA A 1 136 ? 5.568 4.565 -13.661 1.00 87.81 136 ALA A C 1
ATOM 995 O O . ALA A 1 136 ? 5.703 3.843 -14.649 1.00 87.81 136 ALA A O 1
ATOM 996 N N . CYS A 1 137 ? 6.547 5.367 -13.235 1.00 84.06 137 CYS A N 1
ATOM 997 C CA . CYS A 1 137 ? 7.856 5.417 -13.886 1.00 84.06 137 CYS A CA 1
ATOM 998 C C . CYS A 1 137 ? 8.598 4.077 -13.793 1.00 84.06 137 CYS A C 1
ATOM 1000 O O . CYS A 1 137 ? 9.155 3.611 -14.787 1.00 84.06 137 CYS A O 1
ATOM 1002 N N . VAL A 1 138 ? 8.548 3.411 -12.635 1.00 87.69 138 VAL A N 1
ATOM 1003 C CA . VAL A 1 138 ? 9.137 2.073 -12.464 1.00 87.69 138 VAL A CA 1
ATOM 1004 C C . VAL A 1 138 ? 8.487 1.053 -13.404 1.00 87.69 138 VAL A C 1
ATOM 1006 O O . VAL A 1 138 ? 9.192 0.276 -14.053 1.00 87.69 138 VAL A O 1
ATOM 1009 N N . GLU A 1 139 ? 7.156 1.045 -13.500 1.00 89.00 139 GLU A N 1
ATOM 1010 C CA . GLU A 1 139 ? 6.441 0.129 -14.397 1.00 89.00 139 GLU A CA 1
ATOM 1011 C C . GLU A 1 139 ? 6.694 0.433 -15.874 1.00 89.00 139 GLU A C 1
ATOM 1013 O O . GLU A 1 139 ? 6.823 -0.493 -16.682 1.00 89.00 139 GLU A O 1
ATOM 1018 N N . ARG A 1 140 ? 6.843 1.713 -16.234 1.00 85.00 140 ARG A N 1
ATOM 1019 C CA . ARG A 1 140 ? 7.269 2.115 -17.577 1.00 85.00 140 ARG A CA 1
ATOM 1020 C C . ARG A 1 140 ? 8.655 1.560 -17.901 1.00 85.00 140 ARG A C 1
ATOM 1022 O O . ARG A 1 140 ? 8.784 0.904 -18.931 1.00 85.00 140 ARG A O 1
ATOM 1029 N N . GLY A 1 141 ? 9.631 1.716 -17.004 1.00 84.38 141 GLY A N 1
ATOM 1030 C CA . GLY A 1 141 ? 10.977 1.160 -17.177 1.00 84.38 141 GLY A CA 1
ATOM 1031 C C . GLY A 1 141 ? 10.976 -0.366 -17.328 1.00 84.38 141 GLY A C 1
ATOM 1032 O O . GLY A 1 141 ? 11.646 -0.906 -18.204 1.00 84.38 141 GLY A O 1
ATOM 1033 N N . ARG A 1 142 ? 10.144 -1.085 -16.557 1.00 86.94 142 ARG A N 1
ATOM 1034 C CA . ARG A 1 142 ? 9.917 -2.534 -16.760 1.00 86.94 142 ARG A CA 1
ATOM 1035 C C . ARG A 1 142 ? 9.318 -2.843 -18.131 1.00 86.94 142 ARG A C 1
ATOM 1037 O O . ARG A 1 142 ? 9.656 -3.849 -18.749 1.00 86.94 142 ARG A O 1
ATOM 1044 N N . GLY A 1 143 ? 8.391 -2.011 -18.597 1.00 87.94 143 GLY A N 1
ATOM 1045 C CA . GLY A 1 143 ? 7.814 -2.108 -19.934 1.00 87.94 143 GLY A CA 1
ATOM 1046 C C . GLY A 1 143 ? 8.850 -1.916 -21.039 1.00 87.94 143 GLY A C 1
ATOM 1047 O O . GLY A 1 143 ? 8.858 -2.695 -21.989 1.00 87.94 143 GLY A O 1
ATOM 1048 N N . ASP A 1 144 ? 9.729 -0.926 -20.896 1.00 85.81 144 ASP A N 1
ATOM 1049 C CA . ASP A 1 144 ? 10.820 -0.647 -21.832 1.00 85.81 144 ASP A CA 1
ATOM 1050 C C . ASP A 1 144 ? 11.835 -1.797 -21.878 1.00 85.81 144 ASP A C 1
ATOM 1052 O O . ASP A 1 144 ? 12.141 -2.277 -22.967 1.00 85.81 144 ASP A O 1
ATOM 1056 N N . GLU A 1 145 ? 12.243 -2.338 -20.724 1.00 86.88 145 GLU A N 1
ATOM 1057 C CA . GLU A 1 145 ? 13.109 -3.529 -20.639 1.00 86.88 145 GLU A CA 1
ATOM 1058 C C . GLU A 1 145 ? 12.499 -4.738 -21.368 1.00 86.88 145 GLU A C 1
ATOM 1060 O O . GLU A 1 145 ? 13.175 -5.416 -22.144 1.00 86.88 145 GLU A O 1
ATOM 1065 N N . ARG A 1 146 ? 11.197 -4.994 -21.166 1.00 90.19 146 ARG A N 1
ATOM 1066 C CA . ARG A 1 146 ? 10.484 -6.075 -21.867 1.00 90.19 146 ARG A CA 1
ATOM 1067 C C . ARG A 1 146 ? 10.458 -5.850 -23.378 1.00 90.19 146 ARG A C 1
ATOM 1069 O O . ARG A 1 146 ? 10.703 -6.789 -24.129 1.00 90.19 146 ARG A O 1
ATOM 1076 N N . ARG A 1 147 ? 10.174 -4.624 -23.829 1.00 90.38 147 ARG A N 1
ATOM 1077 C CA . ARG A 1 147 ? 10.167 -4.277 -25.260 1.00 90.38 147 ARG A CA 1
ATOM 1078 C C . ARG A 1 147 ? 11.547 -4.434 -25.893 1.00 90.38 147 ARG A C 1
ATOM 1080 O O . ARG A 1 147 ? 11.640 -4.971 -26.991 1.00 90.38 147 ARG A O 1
ATOM 1087 N N . GLU A 1 148 ? 12.599 -4.001 -25.203 1.00 89.38 148 GLU A N 1
ATOM 1088 C CA . GLU A 1 148 ? 13.986 -4.143 -25.654 1.00 89.38 148 GLU A CA 1
ATOM 1089 C C . GLU A 1 148 ? 14.377 -5.622 -25.779 1.00 89.38 148 GLU A C 1
ATOM 1091 O O . GLU A 1 148 ? 14.930 -6.028 -26.799 1.00 89.38 148 GLU A O 1
ATOM 1096 N N . LEU A 1 149 ? 14.009 -6.458 -24.800 1.00 90.44 149 LEU A N 1
ATOM 1097 C CA . LEU A 1 149 ? 14.249 -7.900 -24.865 1.00 90.44 149 LEU A CA 1
ATOM 1098 C C . LEU A 1 149 ? 13.561 -8.550 -26.072 1.00 90.44 149 LEU A C 1
ATOM 1100 O O . LEU A 1 149 ? 14.184 -9.338 -26.783 1.00 90.44 149 LEU A O 1
ATOM 1104 N N . GLU A 1 150 ? 12.286 -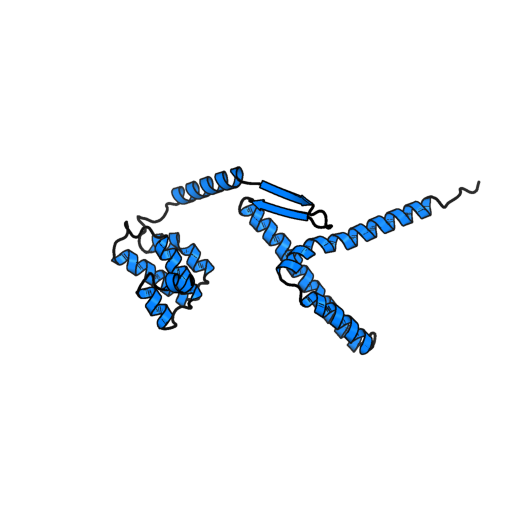8.235 -26.302 1.00 93.62 150 GLU A N 1
ATOM 1105 C CA . GLU A 1 150 ? 11.545 -8.767 -27.450 1.00 93.62 150 GLU A CA 1
ATOM 1106 C C . GLU A 1 150 ? 12.134 -8.275 -28.781 1.00 93.62 150 GLU A C 1
ATOM 1108 O O . GLU A 1 150 ? 12.280 -9.061 -29.716 1.00 93.62 150 GLU A O 1
ATOM 1113 N N . ALA A 1 151 ? 12.577 -7.016 -28.859 1.00 91.62 151 ALA A N 1
ATOM 1114 C CA . ALA A 1 151 ? 13.271 -6.495 -30.035 1.00 91.62 151 ALA A CA 1
ATOM 1115 C C . ALA A 1 151 ? 14.590 -7.242 -30.314 1.00 91.62 151 ALA A C 1
ATOM 1117 O O . ALA A 1 151 ? 14.836 -7.625 -31.458 1.00 91.62 151 ALA A O 1
ATOM 1118 N N . LEU A 1 152 ? 15.402 -7.515 -29.284 1.00 92.00 152 LEU A N 1
ATOM 1119 C CA . LEU A 1 152 ? 16.648 -8.282 -29.419 1.00 92.00 152 LEU A CA 1
ATOM 1120 C C . LEU A 1 152 ? 16.396 -9.723 -29.881 1.00 92.00 152 LEU A C 1
ATOM 1122 O O . LEU A 1 152 ? 17.127 -10.234 -30.730 1.00 92.00 152 LEU A O 1
ATOM 1126 N N . LYS A 1 153 ? 15.360 -10.385 -29.347 1.00 92.56 153 LYS A N 1
ATOM 1127 C CA . LYS A 1 153 ? 14.957 -11.728 -29.796 1.00 92.56 153 LYS A CA 1
ATOM 1128 C C . LYS A 1 153 ? 14.541 -11.720 -31.265 1.00 92.56 153 LYS A C 1
ATOM 1130 O O . LYS A 1 153 ? 14.969 -12.596 -32.014 1.00 92.56 153 LYS A O 1
ATOM 1135 N N . ASN A 1 154 ? 13.757 -10.724 -31.676 1.00 93.38 154 ASN A N 1
ATOM 1136 C CA . ASN A 1 154 ? 13.306 -10.586 -33.058 1.00 93.38 154 ASN A CA 1
ATOM 1137 C C . ASN A 1 154 ? 14.479 -10.345 -34.013 1.00 93.38 154 ASN A C 1
ATOM 1139 O O . ASN A 1 154 ? 14.605 -11.073 -34.987 1.00 93.38 154 ASN A O 1
ATOM 1143 N N . GLN A 1 155 ? 15.383 -9.415 -33.694 1.00 90.81 155 GLN A N 1
ATOM 1144 C CA . GLN A 1 155 ? 16.591 -9.141 -34.488 1.00 90.81 155 GLN A CA 1
ATOM 1145 C C . GLN A 1 155 ? 17.522 -10.359 -34.585 1.00 90.81 155 GLN A C 1
ATOM 1147 O O . GLN A 1 155 ? 18.148 -10.611 -35.614 1.00 90.81 155 GLN A O 1
ATOM 1152 N N . ARG A 1 156 ? 17.605 -11.164 -33.519 1.00 92.81 156 ARG A N 1
ATOM 1153 C CA . ARG A 1 156 ? 18.338 -12.433 -33.555 1.00 92.81 156 ARG A CA 1
ATOM 1154 C C . ARG A 1 156 ? 17.671 -13.452 -34.480 1.00 92.81 156 ARG A C 1
ATOM 1156 O O . ARG A 1 156 ? 18.376 -14.191 -35.162 1.00 92.81 156 ARG A O 1
ATOM 1163 N N . ALA A 1 157 ? 16.341 -13.506 -34.486 1.00 92.12 157 ALA A N 1
ATOM 1164 C CA . ALA A 1 157 ? 15.568 -14.413 -35.328 1.00 92.12 157 ALA A CA 1
ATOM 1165 C C . ALA A 1 157 ? 15.593 -14.011 -36.814 1.00 92.12 157 ALA A C 1
ATOM 1167 O O . ALA A 1 157 ? 15.655 -14.890 -37.669 1.00 92.12 157 ALA A O 1
ATOM 1168 N N . THR A 1 158 ? 15.591 -12.711 -37.125 1.00 94.00 158 THR A N 1
ATOM 1169 C CA . THR A 1 158 ? 15.698 -12.183 -38.499 1.00 94.00 158 THR A CA 1
ATOM 1170 C C . THR A 1 158 ? 17.117 -12.248 -39.061 1.00 94.00 158 THR A C 1
ATOM 1172 O O . THR A 1 158 ? 17.298 -12.128 -40.269 1.00 94.00 158 THR A O 1
ATOM 1175 N N . GLY A 1 159 ? 18.121 -12.484 -38.209 1.00 91.12 159 GLY A N 1
ATOM 1176 C CA . GLY A 1 159 ? 19.531 -12.539 -38.598 1.00 91.12 159 GLY A CA 1
ATOM 1177 C C . GLY A 1 159 ? 20.232 -11.179 -38.598 1.00 91.12 159 GLY A C 1
ATOM 1178 O O . GLY A 1 159 ? 21.420 -11.126 -38.906 1.00 91.12 159 GLY A O 1
ATOM 1179 N N . ASP A 1 160 ? 19.538 -10.111 -38.193 1.00 88.00 160 ASP A N 1
ATOM 1180 C CA . ASP A 1 160 ? 20.092 -8.756 -38.060 1.00 88.00 160 ASP A CA 1
ATOM 1181 C C . ASP A 1 160 ? 21.138 -8.660 -36.933 1.00 88.00 160 ASP A C 1
ATOM 1183 O O . ASP A 1 160 ? 21.969 -7.755 -36.929 1.00 88.00 160 ASP A O 1
ATOM 1187 N N . LEU A 1 161 ? 21.108 -9.600 -35.976 1.00 89.19 161 LEU A N 1
ATOM 1188 C CA . LEU A 1 161 ? 22.095 -9.746 -34.903 1.00 89.19 161 LEU A CA 1
ATOM 1189 C C . LEU A 1 161 ? 22.808 -11.101 -34.954 1.00 89.19 161 LEU A C 1
ATOM 1191 O O . LEU A 1 161 ? 22.191 -12.180 -34.921 1.00 89.19 161 LEU A O 1
ATOM 1195 N N . SER A 1 162 ? 24.140 -11.062 -34.892 1.00 91.94 162 SER A N 1
ATOM 1196 C CA . SER A 1 162 ? 24.939 -12.259 -34.641 1.00 91.94 162 SER A CA 1
ATOM 1197 C C . SER A 1 162 ? 24.703 -12.811 -33.225 1.00 91.94 162 SER A C 1
ATOM 1199 O O . SER A 1 162 ? 24.175 -12.145 -32.330 1.00 91.94 162 SER A O 1
ATOM 1201 N N . ALA A 1 163 ? 25.111 -14.062 -32.992 1.00 90.62 163 ALA A N 1
ATOM 1202 C CA . ALA A 1 163 ? 24.953 -14.708 -31.687 1.00 90.62 163 ALA A CA 1
ATOM 1203 C C . ALA A 1 163 ? 25.739 -13.977 -30.586 1.00 90.62 163 ALA A C 1
ATOM 1205 O O . ALA A 1 163 ? 25.258 -13.851 -29.460 1.00 90.62 163 ALA A O 1
ATOM 1206 N N . GLY A 1 164 ? 26.938 -13.488 -30.926 1.00 90.44 164 GLY A N 1
ATOM 1207 C CA . GLY A 1 164 ? 27.805 -12.755 -30.008 1.00 90.44 164 GLY A CA 1
ATOM 1208 C C . GLY A 1 164 ? 27.237 -11.387 -29.637 1.00 90.44 164 GLY A C 1
ATOM 1209 O O . GLY A 1 164 ? 27.216 -11.037 -28.458 1.00 90.44 164 GLY A O 1
ATOM 1210 N N . GLU A 1 165 ? 26.708 -10.646 -30.613 1.00 89.56 165 GLU A N 1
ATOM 1211 C CA . GLU A 1 165 ? 26.088 -9.335 -30.374 1.00 89.56 165 GLU A CA 1
ATOM 1212 C C . GLU A 1 165 ? 24.815 -9.458 -29.534 1.00 89.56 165 GLU A C 1
ATOM 1214 O O . GLU A 1 165 ? 24.629 -8.700 -28.582 1.00 89.56 165 GLU A O 1
ATOM 1219 N N . TYR A 1 166 ? 23.981 -10.466 -29.812 1.00 90.69 166 TYR A N 1
ATOM 1220 C CA . TYR A 1 166 ? 22.816 -10.770 -28.984 1.00 90.69 166 TYR A CA 1
ATOM 1221 C C . TYR A 1 166 ? 23.213 -11.075 -27.532 1.00 90.69 166 TYR A C 1
ATOM 1223 O O . TYR A 1 166 ? 22.612 -10.538 -26.601 1.00 90.69 166 TYR A O 1
ATOM 1231 N N . LEU A 1 167 ? 24.241 -11.906 -27.313 1.00 91.00 167 LEU A N 1
ATOM 1232 C CA . LEU A 1 167 ? 24.692 -12.259 -25.965 1.00 91.00 167 LEU A CA 1
ATOM 1233 C C . LEU A 1 167 ? 25.236 -11.039 -25.206 1.00 91.00 167 LEU A C 1
ATOM 1235 O O . LEU A 1 167 ? 24.929 -10.860 -24.023 1.00 91.00 167 LEU A O 1
ATOM 1239 N N . ALA A 1 168 ? 25.999 -10.177 -25.881 1.00 90.75 168 ALA A N 1
ATOM 1240 C CA . ALA A 1 168 ? 26.503 -8.933 -25.307 1.00 90.75 168 ALA A CA 1
ATOM 1241 C C . ALA A 1 168 ? 25.356 -7.983 -24.918 1.00 90.75 168 ALA A C 1
ATOM 1243 O O . ALA A 1 168 ? 25.304 -7.512 -23.777 1.00 90.75 168 ALA A O 1
ATOM 1244 N N . ALA A 1 169 ? 24.393 -7.770 -25.822 1.00 87.75 169 ALA A N 1
ATOM 1245 C CA . ALA A 1 169 ? 23.218 -6.937 -25.572 1.00 87.75 169 ALA A CA 1
ATOM 1246 C C . ALA A 1 169 ? 22.345 -7.499 -24.437 1.00 87.75 169 ALA A C 1
ATOM 1248 O O . ALA A 1 169 ? 21.943 -6.768 -23.529 1.00 87.75 169 ALA A O 1
ATOM 1249 N N . ARG A 1 170 ? 22.125 -8.821 -24.407 1.00 89.94 170 ARG A N 1
ATOM 1250 C CA . ARG A 1 170 ? 21.355 -9.483 -23.346 1.00 89.94 170 ARG A CA 1
ATOM 1251 C C . ARG A 1 170 ? 22.022 -9.350 -21.981 1.00 89.94 170 ARG A C 1
ATOM 1253 O O . ARG A 1 170 ? 21.322 -9.117 -20.996 1.00 89.94 170 ARG A O 1
ATOM 1260 N N . THR A 1 171 ? 23.348 -9.462 -21.929 1.00 89.44 171 THR A N 1
ATOM 1261 C CA . THR A 1 171 ? 24.137 -9.288 -20.700 1.00 89.44 171 THR A CA 1
ATOM 1262 C C . THR A 1 171 ? 24.031 -7.854 -20.174 1.00 89.44 171 THR A C 1
ATOM 1264 O O . THR A 1 171 ? 23.896 -7.642 -18.968 1.00 89.44 171 THR A O 1
ATOM 1267 N N . ALA A 1 172 ? 24.050 -6.856 -21.064 1.00 85.56 172 ALA A N 1
ATOM 1268 C CA . ALA A 1 172 ? 23.841 -5.458 -20.691 1.00 85.56 172 ALA A CA 1
ATOM 1269 C C . ALA A 1 172 ? 22.424 -5.217 -20.138 1.00 85.56 172 ALA A C 1
ATOM 1271 O O . ALA A 1 172 ? 22.275 -4.586 -19.088 1.00 85.56 172 ALA A O 1
ATOM 1272 N N . LEU A 1 173 ? 21.398 -5.783 -20.782 1.00 85.69 173 LEU A N 1
ATOM 1273 C CA . LEU A 1 173 ? 20.012 -5.703 -20.315 1.00 85.69 173 LEU A CA 1
ATOM 1274 C C . LEU A 1 173 ? 19.819 -6.403 -18.961 1.00 85.69 173 LEU A C 1
ATOM 1276 O O . LEU A 1 173 ? 19.181 -5.861 -18.065 1.00 85.69 173 LEU A O 1
ATOM 1280 N N . GLN A 1 174 ? 20.443 -7.566 -18.765 1.00 85.00 174 GLN A N 1
ATOM 1281 C CA . GLN A 1 174 ? 20.364 -8.322 -17.514 1.00 85.00 174 GLN A CA 1
ATOM 1282 C C . GLN A 1 174 ? 20.905 -7.521 -16.317 1.00 85.00 174 GLN A C 1
ATOM 1284 O O . GLN A 1 174 ? 20.317 -7.535 -15.236 1.00 85.00 174 GLN A O 1
ATOM 1289 N N . LYS A 1 175 ? 21.982 -6.746 -16.502 1.00 81.06 175 LYS A N 1
ATOM 1290 C CA . LYS A 1 175 ? 22.496 -5.846 -15.452 1.00 81.06 175 LYS A CA 1
ATOM 1291 C C . LYS A 1 175 ? 21.465 -4.791 -15.029 1.00 81.06 175 LYS A C 1
ATOM 1293 O O . LYS A 1 175 ? 21.406 -4.453 -13.850 1.00 81.06 175 LYS A O 1
ATOM 1298 N N . ARG A 1 176 ? 20.633 -4.302 -15.958 1.00 77.38 176 ARG A N 1
ATOM 1299 C CA . ARG A 1 176 ? 19.519 -3.381 -15.660 1.00 77.38 176 ARG A CA 1
ATOM 1300 C C . ARG A 1 176 ? 18.361 -4.094 -14.962 1.00 77.38 176 ARG A C 1
ATOM 1302 O O . ARG A 1 176 ? 17.780 -3.530 -14.034 1.00 77.38 176 ARG A O 1
ATOM 1309 N N . GLU A 1 177 ? 18.073 -5.338 -15.346 1.00 79.62 177 GLU A N 1
ATOM 1310 C CA . GLU A 1 177 ? 17.029 -6.158 -14.717 1.00 79.62 177 GLU A CA 1
ATOM 1311 C C . GLU A 1 177 ? 17.302 -6.390 -13.219 1.00 79.62 177 GLU A C 1
ATOM 1313 O O . GLU A 1 177 ? 16.366 -6.343 -12.418 1.00 79.62 177 GLU A O 1
ATOM 1318 N N . HIS A 1 178 ? 18.575 -6.543 -12.830 1.00 83.00 178 HIS A N 1
ATOM 1319 C CA . HIS A 1 178 ? 19.016 -6.791 -11.449 1.00 83.00 178 HIS A CA 1
ATOM 1320 C C . HIS A 1 178 ? 18.947 -5.584 -10.495 1.00 83.00 178 HIS A C 1
ATOM 1322 O O . HIS A 1 178 ? 19.306 -5.715 -9.323 1.00 83.00 178 HIS A O 1
ATOM 1328 N N . ARG A 1 179 ? 18.467 -4.419 -10.945 1.00 84.81 179 ARG A N 1
ATOM 1329 C CA . ARG A 1 179 ? 18.247 -3.267 -10.060 1.00 84.81 179 ARG A CA 1
ATOM 1330 C C . ARG A 1 179 ? 17.212 -3.585 -8.983 1.00 84.81 179 ARG A C 1
ATOM 1332 O O . ARG A 1 179 ? 16.133 -4.110 -9.275 1.00 84.81 179 ARG A O 1
ATOM 1339 N N . THR A 1 180 ? 17.511 -3.195 -7.744 1.00 85.75 180 THR A N 1
ATOM 1340 C CA . THR A 1 180 ? 16.548 -3.276 -6.638 1.00 85.75 180 THR A CA 1
ATOM 1341 C C . THR A 1 180 ? 15.351 -2.359 -6.897 1.00 85.75 180 THR A C 1
ATOM 1343 O O . THR A 1 180 ? 15.435 -1.404 -7.670 1.00 85.75 180 THR A O 1
ATOM 1346 N N . THR A 1 181 ? 14.227 -2.599 -6.218 1.00 83.44 181 THR A N 1
ATOM 1347 C CA . THR A 1 181 ? 13.058 -1.708 -6.314 1.00 83.44 181 THR A CA 1
ATOM 1348 C C . THR A 1 181 ? 13.416 -0.262 -5.968 1.00 83.44 181 THR A C 1
ATOM 1350 O O . THR A 1 181 ? 12.976 0.638 -6.670 1.00 83.44 181 THR A O 1
ATOM 1353 N N . ALA A 1 182 ? 14.260 -0.034 -4.957 1.00 83.94 182 ALA A N 1
ATOM 1354 C CA . ALA A 1 182 ? 14.695 1.308 -4.570 1.00 83.94 182 ALA A CA 1
ATOM 1355 C C . ALA A 1 182 ? 15.566 1.980 -5.647 1.00 83.94 182 ALA A C 1
ATOM 1357 O O . ALA A 1 182 ? 15.384 3.157 -5.930 1.00 83.94 182 ALA A O 1
ATOM 1358 N N . GLN A 1 183 ? 16.466 1.230 -6.294 1.00 86.81 183 GLN A N 1
ATOM 1359 C CA . GLN A 1 183 ? 17.255 1.748 -7.420 1.00 86.81 183 GLN A CA 1
ATOM 1360 C C . GLN A 1 183 ? 16.358 2.111 -8.605 1.00 86.81 183 GLN A C 1
ATOM 1362 O O . GLN A 1 183 ? 16.475 3.197 -9.149 1.00 86.81 183 GLN A O 1
ATOM 1367 N N . ARG A 1 184 ? 15.384 1.257 -8.946 1.00 84.88 184 ARG A N 1
ATOM 1368 C CA . ARG A 1 184 ? 14.412 1.559 -10.010 1.00 84.88 184 ARG A CA 1
ATOM 1369 C C . ARG A 1 184 ? 13.572 2.801 -9.699 1.00 84.88 184 ARG A C 1
ATOM 1371 O O . ARG A 1 184 ? 13.249 3.549 -10.612 1.00 84.88 184 ARG A O 1
ATOM 1378 N N . GLN A 1 185 ? 13.208 3.001 -8.432 1.00 84.12 185 GLN A N 1
ATOM 1379 C CA . GLN A 1 185 ? 12.502 4.202 -7.978 1.00 84.12 185 GLN A CA 1
ATOM 1380 C C . GLN A 1 185 ? 13.367 5.461 -8.061 1.00 84.12 185 GLN A C 1
ATOM 1382 O O . GLN A 1 185 ? 12.815 6.526 -8.267 1.00 84.12 185 GLN A O 1
ATOM 1387 N N . ALA A 1 186 ? 14.687 5.359 -7.897 1.00 81.81 186 ALA A N 1
ATOM 1388 C CA . ALA A 1 186 ? 15.594 6.494 -8.074 1.00 81.81 186 ALA A CA 1
ATOM 1389 C C . ALA A 1 186 ? 15.852 6.796 -9.563 1.00 81.81 186 ALA A C 1
ATOM 1391 O O . ALA A 1 186 ? 15.953 7.953 -9.958 1.00 81.81 186 ALA A O 1
ATOM 1392 N N . ASP A 1 187 ? 15.905 5.760 -10.401 1.00 75.25 187 ASP A N 1
ATOM 1393 C CA . ASP A 1 187 ? 16.153 5.891 -11.840 1.00 75.25 187 ASP A CA 1
ATOM 1394 C C . ASP A 1 187 ? 14.957 6.479 -12.614 1.00 75.25 187 ASP A C 1
ATOM 1396 O O . ASP A 1 187 ? 15.115 6.859 -13.776 1.00 75.25 187 ASP A O 1
ATOM 1400 N N . SER A 1 188 ? 13.767 6.586 -11.996 1.00 65.00 188 SER A N 1
ATOM 1401 C CA . SER A 1 188 ? 12.588 7.212 -12.619 1.00 65.00 188 SER A CA 1
ATOM 1402 C C . SER A 1 188 ? 12.843 8.638 -13.096 1.00 65.00 188 SER A C 1
ATOM 1404 O O . SER A 1 188 ? 12.179 9.104 -14.022 1.00 65.00 188 SER A O 1
ATOM 1406 N N . ASP A 1 189 ? 13.806 9.309 -12.471 1.00 57.72 189 ASP A N 1
ATOM 1407 C CA . ASP A 1 189 ? 14.104 10.718 -12.697 1.00 57.72 189 ASP A CA 1
ATOM 1408 C C . ASP A 1 189 ? 15.124 10.910 -13.836 1.00 57.72 189 ASP A C 1
ATOM 1410 O O . ASP A 1 189 ? 15.181 11.972 -14.463 1.00 57.72 189 ASP A O 1
ATOM 1414 N N . ASP A 1 190 ? 15.905 9.874 -14.158 1.00 54.19 190 ASP A N 1
ATOM 1415 C CA . ASP A 1 190 ? 17.064 9.975 -15.053 1.00 54.19 190 ASP A CA 1
ATOM 1416 C C . ASP A 1 190 ? 16.686 9.837 -16.544 1.00 54.19 190 ASP A C 1
ATOM 1418 O O . ASP A 1 190 ? 17.345 10.393 -17.428 1.00 54.19 190 ASP A O 1
ATOM 1422 N N . GLU A 1 191 ? 15.556 9.198 -16.869 1.00 50.78 191 GLU A N 1
ATOM 1423 C CA . GLU A 1 191 ? 15.107 9.045 -18.264 1.00 50.78 191 GLU A CA 1
ATOM 1424 C C . GLU A 1 191 ? 14.634 10.362 -18.915 1.00 50.78 191 GLU A C 1
ATOM 1426 O O . GLU A 1 191 ? 14.590 10.467 -20.143 1.00 50.78 191 GLU A O 1
ATOM 1431 N N . HIS A 1 192 ? 14.355 11.413 -18.133 1.00 46.50 192 HIS A N 1
ATOM 1432 C CA . HIS A 1 192 ? 14.121 12.763 -18.671 1.00 46.50 192 HIS A CA 1
ATOM 1433 C C . HIS A 1 192 ? 15.421 13.476 -19.087 1.00 46.50 192 HIS A C 1
ATOM 1435 O O . HIS A 1 192 ? 15.399 14.348 -19.966 1.00 46.50 192 HIS A O 1
ATOM 1441 N N . ARG A 1 193 ? 16.579 13.088 -18.532 1.00 44.69 193 ARG A N 1
ATOM 1442 C CA . ARG A 1 193 ? 17.880 13.703 -18.849 1.00 44.69 193 ARG A CA 1
ATOM 1443 C C . ARG A 1 193 ? 18.387 13.348 -20.241 1.00 44.69 193 ARG A C 1
ATOM 1445 O O . ARG A 1 193 ? 18.991 14.204 -20.885 1.00 44.69 193 ARG A O 1
ATOM 1452 N N . GLY A 1 194 ? 18.092 12.146 -20.740 1.00 42.09 194 GLY A N 1
ATOM 1453 C CA . GLY A 1 194 ? 18.443 11.749 -22.109 1.00 42.09 194 GLY A CA 1
ATOM 1454 C C . GLY A 1 194 ? 17.831 12.684 -23.159 1.00 42.09 194 GLY A C 1
ATOM 1455 O O . GLY A 1 194 ? 18.529 13.146 -24.057 1.00 42.09 194 GLY A O 1
ATOM 1456 N N . SER A 1 195 ? 16.559 13.051 -22.970 1.00 44.94 195 SER A N 1
ATOM 1457 C CA . SER A 1 195 ? 15.813 13.992 -23.821 1.00 44.94 195 SER A CA 1
ATOM 1458 C C . SER A 1 195 ? 16.377 15.421 -23.758 1.00 44.94 195 SER A C 1
ATOM 1460 O O . SER A 1 195 ? 16.655 16.038 -24.795 1.00 44.94 195 SER A O 1
ATOM 1462 N N . LEU A 1 196 ? 16.634 15.937 -22.550 1.00 38.97 196 LEU A N 1
ATOM 1463 C CA . LEU A 1 196 ? 17.126 17.305 -22.346 1.00 38.97 196 LEU A CA 1
ATOM 1464 C C . LEU A 1 196 ? 18.572 17.502 -22.828 1.00 38.97 196 LEU A C 1
ATOM 1466 O O . LEU A 1 196 ? 18.877 18.532 -23.432 1.00 38.97 196 LEU A O 1
ATOM 1470 N N . LEU A 1 197 ? 19.445 16.503 -22.653 1.00 41.66 197 LEU A N 1
ATOM 1471 C CA . LEU A 1 197 ? 20.819 16.541 -23.168 1.00 41.66 197 LEU A CA 1
ATOM 1472 C C . LEU A 1 197 ? 20.853 16.514 -24.705 1.00 41.66 197 LEU A C 1
ATOM 1474 O O . LEU A 1 197 ? 21.642 17.241 -25.312 1.00 41.66 197 LEU A O 1
ATOM 1478 N N . THR A 1 198 ? 19.956 15.765 -25.359 1.00 48.88 198 THR A N 1
ATOM 1479 C CA . THR A 1 198 ? 19.827 15.802 -26.828 1.00 48.88 198 THR A CA 1
ATOM 1480 C C . THR A 1 198 ? 19.271 17.123 -27.363 1.00 48.88 198 THR A C 1
ATOM 1482 O O . THR A 1 198 ? 19.690 17.576 -28.433 1.00 48.88 198 THR A O 1
ATOM 1485 N N . LEU A 1 199 ? 18.363 17.775 -26.631 1.00 45.56 199 LEU A N 1
ATOM 1486 C CA . LEU A 1 199 ? 17.812 19.086 -26.989 1.00 45.56 199 LEU A CA 1
ATOM 1487 C C . LEU A 1 199 ? 18.860 20.199 -26.871 1.00 45.56 199 LEU A C 1
ATOM 1489 O O . LEU A 1 199 ? 18.976 21.024 -27.781 1.00 45.56 199 LEU A O 1
ATOM 1493 N N . ASP A 1 200 ? 19.669 20.190 -25.812 1.00 49.44 200 ASP A N 1
ATOM 1494 C CA . ASP A 1 200 ? 20.724 21.189 -25.625 1.00 49.44 200 ASP A CA 1
ATOM 1495 C C . ASP A 1 200 ? 21.892 20.987 -26.613 1.00 49.44 200 ASP A C 1
ATOM 1497 O O . ASP A 1 200 ? 22.410 21.951 -27.187 1.00 49.44 200 ASP A O 1
ATOM 1501 N N . ALA A 1 201 ? 22.226 19.732 -26.941 1.00 49.69 201 ALA A N 1
ATOM 1502 C CA . ALA A 1 201 ? 23.171 19.405 -28.011 1.00 49.69 201 ALA A CA 1
ATOM 1503 C C . ALA A 1 201 ? 22.674 19.875 -29.395 1.00 49.69 201 ALA A C 1
ATOM 1505 O O . ALA A 1 201 ? 23.428 20.505 -30.144 1.00 49.69 201 ALA A O 1
ATOM 1506 N N . ARG A 1 202 ? 21.389 19.662 -29.726 1.00 50.78 202 ARG A N 1
ATOM 1507 C CA . ARG A 1 202 ? 20.773 20.185 -30.963 1.00 50.78 202 ARG A CA 1
ATOM 1508 C C . ARG A 1 202 ? 20.771 21.712 -31.006 1.00 50.78 202 ARG A C 1
ATOM 1510 O O . ARG A 1 202 ? 21.062 22.286 -32.054 1.00 50.78 202 ARG A O 1
ATOM 1517 N N . ARG A 1 203 ? 20.497 22.381 -29.883 1.00 60.84 203 ARG A N 1
ATOM 1518 C CA . ARG A 1 203 ? 20.492 23.849 -29.789 1.00 60.84 203 ARG A CA 1
ATOM 1519 C C . ARG A 1 203 ? 21.885 24.446 -30.001 1.00 60.84 203 ARG A C 1
ATOM 1521 O O . ARG A 1 203 ? 22.017 25.444 -30.711 1.00 60.84 203 ARG A O 1
ATOM 1528 N N . LYS A 1 204 ? 22.926 23.818 -29.442 1.00 65.88 204 LYS A N 1
ATOM 1529 C CA . LYS A 1 204 ? 24.330 24.206 -29.668 1.00 65.88 204 LYS A CA 1
ATOM 1530 C C . LYS A 1 204 ? 24.753 23.998 -31.126 1.00 65.88 204 LYS A C 1
ATOM 1532 O O . LYS A 1 204 ? 25.365 24.894 -31.705 1.00 65.88 204 LYS A O 1
ATOM 1537 N N . LEU A 1 205 ? 24.350 22.890 -31.755 1.00 55.50 205 LEU A N 1
ATOM 1538 C CA . LEU A 1 205 ? 24.609 22.627 -33.179 1.00 55.50 205 LEU A CA 1
ATOM 1539 C C . LEU A 1 205 ? 23.895 23.623 -34.112 1.00 55.50 205 LEU A C 1
ATOM 1541 O O . LEU A 1 205 ? 24.485 24.078 -35.091 1.00 55.50 205 LEU A O 1
ATOM 1545 N N . LEU A 1 206 ? 22.656 24.015 -33.801 1.00 61.03 206 LEU A N 1
ATOM 1546 C CA . LEU A 1 206 ? 21.909 25.033 -34.553 1.00 61.03 206 LEU A CA 1
ATOM 1547 C C . LEU A 1 206 ? 22.545 26.428 -34.445 1.00 61.03 206 LEU A C 1
ATOM 1549 O O . LEU A 1 206 ? 22.698 27.104 -35.462 1.00 61.03 206 LEU A O 1
ATOM 1553 N N . LYS A 1 207 ? 23.000 26.836 -33.251 1.00 66.12 207 LYS A N 1
ATOM 1554 C CA . LYS A 1 207 ? 23.751 28.094 -33.072 1.00 66.12 207 LYS A CA 1
ATOM 1555 C C . LYS A 1 207 ? 25.075 28.096 -33.841 1.00 66.12 207 LYS A C 1
ATOM 1557 O O . LYS A 1 207 ? 25.397 29.089 -34.485 1.00 66.12 207 LYS A O 1
ATOM 1562 N N . ALA A 1 208 ? 25.808 26.982 -33.834 1.00 63.34 208 ALA A N 1
ATOM 1563 C CA . ALA A 1 208 ? 27.066 26.855 -34.570 1.00 63.34 208 ALA A CA 1
ATOM 1564 C C . ALA A 1 208 ? 26.880 26.910 -36.100 1.00 63.34 208 ALA A C 1
ATOM 1566 O O . ALA A 1 208 ? 27.744 27.432 -36.802 1.00 63.34 208 ALA A O 1
ATOM 1567 N N . ARG A 1 209 ? 25.747 26.417 -36.626 1.00 56.62 209 ARG A N 1
ATOM 1568 C CA . ARG A 1 209 ? 25.399 26.536 -38.056 1.00 56.62 209 ARG A CA 1
ATOM 1569 C C . ARG A 1 209 ? 24.968 27.953 -38.435 1.00 56.62 209 ARG A C 1
ATOM 1571 O O . ARG A 1 209 ? 25.359 28.426 -39.495 1.00 56.62 209 ARG A O 1
ATOM 1578 N N . SER A 1 210 ? 24.233 28.647 -37.565 1.00 59.62 210 SER A N 1
ATOM 1579 C CA . SER A 1 210 ? 23.818 30.037 -37.806 1.00 59.62 210 SER A CA 1
ATOM 1580 C C . SER A 1 210 ? 24.990 31.026 -37.789 1.00 59.62 210 SER A C 1
ATOM 1582 O O . SER A 1 210 ? 24.927 32.041 -38.470 1.00 59.62 210 SER A O 1
ATOM 1584 N N . ALA A 1 211 ? 26.064 30.728 -37.050 1.00 59.75 211 ALA A N 1
ATOM 1585 C CA . ALA A 1 211 ? 27.274 31.552 -36.998 1.00 59.75 211 ALA A CA 1
ATOM 1586 C C . ALA A 1 211 ? 28.236 31.335 -38.187 1.00 59.75 211 ALA A C 1
ATOM 1588 O O . ALA A 1 211 ? 29.210 32.068 -38.325 1.00 59.75 211 ALA A O 1
ATOM 1589 N N . LYS A 1 212 ? 27.986 30.327 -39.038 1.00 56.34 212 LYS A N 1
ATOM 1590 C CA . LYS A 1 212 ? 28.848 29.946 -40.174 1.00 56.34 212 LYS A CA 1
ATOM 1591 C C . LYS A 1 212 ? 28.299 30.332 -41.553 1.00 56.34 212 LYS A C 1
ATOM 1593 O O . LYS A 1 212 ? 28.886 29.919 -42.546 1.00 56.34 212 LYS A O 1
ATOM 1598 N N . MET A 1 213 ? 27.220 31.113 -41.641 1.00 44.66 213 MET A N 1
ATOM 1599 C CA . MET A 1 213 ? 26.779 31.700 -42.914 1.00 44.66 213 MET A CA 1
ATOM 1600 C C . MET A 1 213 ? 27.314 33.134 -43.053 1.00 44.66 213 MET A C 1
ATOM 1602 O O . MET A 1 213 ? 26.698 34.053 -42.511 1.00 44.66 213 MET A O 1
ATOM 1606 N N . PRO A 1 214 ? 28.445 33.359 -43.751 1.00 47.22 214 PRO A N 1
ATOM 1607 C CA . PRO A 1 214 ? 28.797 34.697 -44.200 1.00 47.22 214 PRO A CA 1
ATOM 1608 C C . PRO A 1 214 ? 27.798 35.126 -45.279 1.00 47.22 214 PRO A C 1
ATOM 1610 O O . PRO A 1 214 ? 27.562 34.402 -46.245 1.00 47.22 214 PRO A O 1
ATOM 1613 N N . TRP A 1 215 ? 27.198 36.300 -45.096 1.00 46.31 215 TRP A N 1
ATOM 1614 C CA . TRP A 1 215 ? 26.440 36.971 -46.144 1.00 46.31 215 TRP A CA 1
ATOM 1615 C C . TRP A 1 215 ? 27.420 37.335 -47.263 1.00 46.31 215 TRP A C 1
ATOM 1617 O O . TRP A 1 215 ? 28.252 38.223 -47.095 1.00 46.31 215 TRP A O 1
ATOM 1627 N N . SER A 1 216 ? 27.358 36.620 -48.383 1.00 48.25 216 SER A N 1
ATOM 1628 C CA . SER A 1 216 ? 27.962 37.074 -49.633 1.00 48.25 216 SER A CA 1
ATOM 1629 C C . SER A 1 216 ? 27.088 38.200 -50.184 1.00 48.25 216 SER A C 1
ATOM 1631 O O . SER A 1 216 ? 25.931 37.950 -50.532 1.00 48.25 216 SER A O 1
ATOM 1633 N N . THR A 1 217 ? 27.629 39.417 -50.215 1.00 52.62 217 THR A N 1
ATOM 1634 C CA . THR A 1 217 ? 27.092 40.539 -51.002 1.00 52.62 217 THR A CA 1
ATOM 1635 C C . THR A 1 217 ? 27.998 40.737 -52.202 1.00 52.62 217 THR A C 1
ATOM 1637 O O . THR A 1 217 ? 29.223 40.553 -52.011 1.00 52.62 217 THR A O 1
#